Protein AF-A0A7M2A1S6-F1 (afdb_monomer)

Structure (mmCIF, N/CA/C/O backbone):
data_AF-A0A7M2A1S6-F1
#
_entry.id   AF-A0A7M2A1S6-F1
#
loop_
_atom_site.group_PDB
_atom_site.id
_atom_site.type_symbol
_atom_site.label_atom_id
_atom_site.label_alt_id
_atom_site.label_comp_id
_atom_site.label_asym_id
_atom_site.label_entity_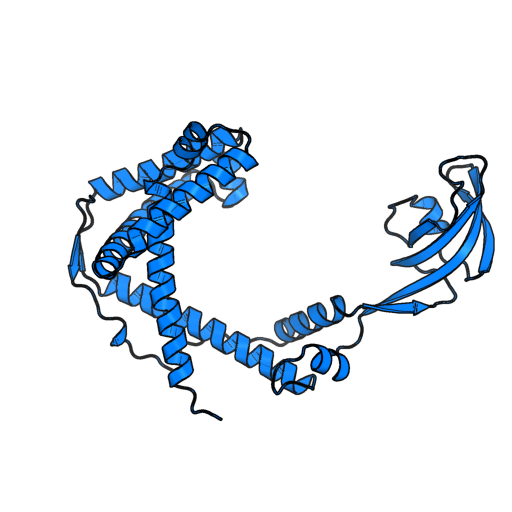id
_atom_site.label_seq_id
_atom_site.pdbx_PDB_ins_code
_atom_site.Cartn_x
_atom_site.Cartn_y
_atom_site.Cartn_z
_atom_site.occupancy
_atom_site.B_iso_or_equiv
_atom_site.auth_seq_id
_atom_site.auth_comp_id
_atom_site.auth_asym_id
_atom_site.auth_atom_id
_atom_site.pdbx_PDB_model_num
ATOM 1 N N . MET A 1 1 ? 14.556 9.439 -25.874 1.00 62.97 1 MET A N 1
ATOM 2 C CA . MET A 1 1 ? 14.366 8.052 -26.345 1.00 62.97 1 MET A CA 1
ATOM 3 C C . MET A 1 1 ? 15.576 7.271 -25.873 1.00 62.97 1 MET A C 1
ATOM 5 O O . MET A 1 1 ? 16.688 7.726 -26.130 1.00 62.97 1 MET A O 1
ATOM 9 N N . LEU A 1 2 ? 15.360 6.209 -25.098 1.00 85.00 2 LEU A N 1
ATOM 10 C CA . LEU A 1 2 ? 16.438 5.394 -24.531 1.00 85.00 2 LEU A CA 1
ATOM 11 C C . LEU A 1 2 ? 17.246 4.718 -25.650 1.00 85.00 2 LEU A C 1
ATOM 13 O O . LEU A 1 2 ? 16.727 4.469 -26.740 1.00 85.00 2 LEU A O 1
ATOM 17 N N . LYS A 1 3 ? 18.527 4.442 -25.398 1.00 94.00 3 LYS A N 1
ATOM 18 C CA . LYS A 1 3 ? 19.379 3.659 -26.314 1.00 94.00 3 LYS A CA 1
ATOM 19 C C . LYS A 1 3 ? 19.117 2.152 -26.215 1.00 94.00 3 LYS A C 1
ATOM 21 O O . LYS A 1 3 ? 19.420 1.416 -27.157 1.00 94.00 3 LYS A O 1
ATOM 26 N N . SER A 1 4 ? 18.575 1.716 -25.085 1.00 96.69 4 SER A N 1
ATOM 27 C CA . SER A 1 4 ? 18.167 0.353 -24.768 1.00 96.69 4 SER A CA 1
ATOM 28 C C . SER A 1 4 ? 17.019 -0.092 -25.665 1.00 96.69 4 SER A C 1
ATOM 30 O O . SER A 1 4 ? 16.249 0.729 -26.161 1.00 96.69 4 SER A O 1
ATOM 32 N N . LYS A 1 5 ? 16.916 -1.400 -25.906 1.00 96.75 5 LYS A N 1
ATOM 33 C CA . LYS A 1 5 ? 15.963 -1.969 -26.863 1.00 96.75 5 LYS A CA 1
ATOM 34 C C . LYS A 1 5 ? 15.374 -3.274 -26.359 1.00 96.75 5 LYS A C 1
ATOM 36 O O . LYS A 1 5 ? 16.093 -4.118 -25.827 1.00 96.75 5 LYS A O 1
ATOM 41 N N . LEU A 1 6 ? 14.083 -3.455 -26.611 1.00 96.50 6 LEU A N 1
ATOM 42 C CA . LEU A 1 6 ? 13.439 -4.762 -26.620 1.00 96.50 6 LEU A CA 1
ATOM 43 C C . LEU A 1 6 ? 13.687 -5.395 -27.994 1.00 96.50 6 LEU A C 1
ATOM 45 O O . LEU A 1 6 ? 13.313 -4.827 -29.018 1.00 96.50 6 LEU A O 1
ATOM 49 N N . ILE A 1 7 ? 14.364 -6.540 -28.018 1.00 97.50 7 ILE A N 1
ATOM 50 C CA . ILE A 1 7 ? 14.683 -7.285 -29.244 1.00 97.50 7 ILE A CA 1
ATOM 51 C C . ILE A 1 7 ? 13.575 -8.286 -29.556 1.00 97.50 7 ILE A C 1
ATOM 53 O O . ILE A 1 7 ? 13.166 -8.426 -30.708 1.00 97.50 7 ILE A O 1
ATOM 57 N N . LYS A 1 8 ? 13.068 -8.959 -28.520 1.00 96.44 8 LYS A N 1
ATOM 58 C CA . LYS A 1 8 ? 12.014 -9.962 -28.637 1.00 96.44 8 LYS A CA 1
ATOM 59 C C . LYS A 1 8 ? 11.119 -9.929 -27.405 1.00 96.44 8 LYS A C 1
ATOM 61 O O . LYS A 1 8 ? 11.606 -10.082 -26.290 1.00 96.44 8 LYS A O 1
ATOM 66 N N . LEU A 1 9 ? 9.816 -9.776 -27.626 1.00 95.69 9 LEU A N 1
ATOM 67 C CA . LEU A 1 9 ? 8.796 -9.854 -26.584 1.00 95.69 9 LEU A CA 1
ATOM 68 C C . LEU A 1 9 ? 8.395 -11.320 -26.351 1.00 95.69 9 LEU A C 1
ATOM 70 O O . LEU A 1 9 ? 8.010 -12.009 -27.299 1.00 95.69 9 LEU A O 1
ATOM 74 N N . ALA A 1 10 ? 8.476 -11.793 -25.107 1.00 94.94 10 ALA A N 1
ATOM 75 C CA . ALA A 1 10 ? 7.891 -13.074 -24.718 1.00 94.94 10 ALA A CA 1
ATOM 76 C C . ALA A 1 10 ? 6.358 -12.992 -24.659 1.00 94.94 10 ALA A C 1
ATOM 78 O O . ALA A 1 10 ? 5.780 -11.921 -24.494 1.00 94.94 10 ALA A O 1
ATOM 79 N N . ASN A 1 11 ? 5.681 -14.133 -24.772 1.00 94.06 11 ASN A N 1
ATOM 80 C CA . ASN A 1 11 ? 4.227 -14.186 -24.688 1.00 94.06 11 ASN A CA 1
ATOM 81 C C . ASN A 1 11 ? 3.791 -14.844 -23.378 1.00 94.06 11 ASN A C 1
ATOM 83 O O . ASN A 1 11 ? 3.685 -16.063 -23.287 1.00 94.06 11 ASN A O 1
ATOM 87 N N . TYR A 1 12 ? 3.489 -14.028 -22.369 1.00 91.69 12 TYR A N 1
ATOM 88 C CA . TYR A 1 12 ? 2.988 -14.514 -21.079 1.00 91.69 12 TYR A CA 1
ATOM 89 C C . TYR A 1 12 ? 1.662 -15.281 -21.179 1.00 91.69 12 TYR A C 1
ATOM 91 O O . TYR A 1 12 ? 1.283 -15.971 -20.237 1.00 91.69 12 TYR A O 1
ATOM 99 N N . LYS A 1 13 ? 0.939 -15.189 -22.306 1.00 90.75 13 LYS A N 1
ATOM 100 C CA . LYS A 1 13 ? -0.296 -15.958 -22.500 1.00 90.75 13 LYS A CA 1
ATOM 101 C C . LYS A 1 13 ? -0.053 -17.454 -22.687 1.00 90.75 13 LYS A C 1
ATOM 103 O O . LYS A 1 13 ? -0.978 -18.228 -22.451 1.00 90.75 13 LYS A O 1
ATOM 108 N N . ASP A 1 14 ? 1.169 -17.829 -23.063 1.00 87.12 14 ASP A N 1
ATOM 109 C CA . ASP A 1 14 ? 1.590 -19.220 -23.242 1.00 87.12 14 ASP A CA 1
ATOM 110 C C . ASP A 1 14 ? 2.027 -19.869 -21.916 1.00 87.12 14 ASP A C 1
ATOM 112 O O . ASP A 1 14 ? 2.287 -21.069 -21.876 1.00 87.12 14 ASP A O 1
ATOM 116 N N . MET A 1 15 ? 2.103 -19.089 -20.830 1.00 87.81 15 MET A N 1
ATOM 117 C CA . MET A 1 15 ? 2.442 -19.595 -19.504 1.00 87.81 15 MET A CA 1
ATOM 118 C C . MET A 1 15 ? 1.327 -20.510 -18.984 1.00 87.81 15 MET A C 1
ATOM 120 O O . MET A 1 15 ? 0.147 -20.140 -18.981 1.00 87.81 15 MET A O 1
ATOM 124 N N . GLU A 1 16 ? 1.710 -21.701 -18.530 1.00 84.56 16 GLU A N 1
ATOM 125 C CA . GLU A 1 16 ? 0.806 -22.611 -17.836 1.00 84.56 16 GLU A CA 1
ATOM 126 C C . GLU A 1 16 ? 0.539 -22.071 -16.428 1.00 84.56 16 GLU A C 1
ATOM 128 O O . GLU A 1 16 ? 1.470 -21.758 -15.685 1.00 84.56 16 GLU A O 1
ATOM 133 N N . ILE A 1 17 ? -0.739 -21.923 -16.087 1.00 82.38 17 ILE A N 1
ATOM 134 C CA . ILE A 1 17 ? -1.185 -21.549 -14.748 1.00 82.38 17 ILE A CA 1
ATOM 135 C C . ILE A 1 17 ? -1.649 -22.833 -14.082 1.00 82.38 17 ILE A C 1
ATOM 137 O O . ILE A 1 17 ? -2.524 -23.523 -14.600 1.00 82.38 17 ILE A O 1
ATOM 141 N N . THR A 1 18 ? -1.042 -23.157 -12.952 1.00 82.81 18 THR A N 1
ATOM 142 C CA . THR A 1 18 ? -1.303 -24.390 -12.217 1.00 82.81 18 THR A CA 1
ATOM 143 C C . THR A 1 18 ? -1.934 -24.084 -10.857 1.00 82.81 18 THR A C 1
ATOM 145 O O . THR A 1 18 ? -1.838 -22.970 -10.333 1.00 82.81 18 THR A O 1
ATOM 148 N N . ASP A 1 19 ? -2.621 -25.065 -10.267 1.00 76.56 19 ASP A N 1
ATOM 149 C CA . ASP A 1 19 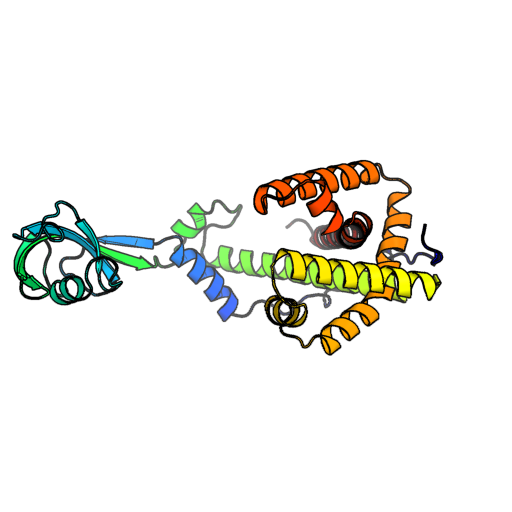? -3.326 -24.899 -8.984 1.00 76.56 19 ASP A CA 1
ATOM 150 C C . ASP A 1 19 ? -2.382 -24.632 -7.800 1.00 76.56 19 ASP A C 1
ATOM 152 O O . ASP A 1 19 ? -2.795 -24.073 -6.786 1.00 76.56 19 ASP A O 1
ATOM 156 N N . ASP A 1 20 ? -1.108 -25.002 -7.909 1.00 79.31 20 ASP A N 1
ATOM 157 C CA . ASP A 1 20 ? -0.075 -24.732 -6.908 1.00 79.31 20 ASP A CA 1
ATOM 158 C C . ASP A 1 20 ? 0.461 -23.293 -6.958 1.00 79.31 20 ASP A C 1
ATOM 160 O O . ASP A 1 20 ? 1.139 -22.873 -6.021 1.00 79.31 20 ASP A O 1
ATOM 164 N N . MET A 1 21 ? 0.090 -22.491 -7.967 1.00 85.00 21 MET A N 1
ATOM 165 C CA . MET A 1 21 ? 0.382 -21.049 -8.026 1.00 85.00 21 MET A CA 1
ATOM 166 C C . MET A 1 21 ? -0.524 -20.233 -7.094 1.00 85.00 21 MET A C 1
ATOM 168 O O . MET A 1 21 ? -1.089 -19.205 -7.468 1.00 85.00 21 MET A O 1
ATOM 172 N N . CYS A 1 22 ? -0.657 -20.691 -5.856 1.00 79.94 22 CYS A N 1
ATOM 173 C CA . CYS A 1 22 ? -1.444 -20.057 -4.814 1.00 79.94 22 CYS A CA 1
ATOM 174 C C . CYS A 1 22 ? -0.535 -19.598 -3.679 1.00 79.94 22 CYS A C 1
ATOM 176 O O . CYS A 1 22 ? 0.462 -20.241 -3.355 1.00 79.94 22 CYS A O 1
ATOM 178 N N . GLY A 1 23 ? -0.884 -18.475 -3.051 1.00 79.69 23 GLY A N 1
ATOM 179 C CA . GLY A 1 23 ? -0.239 -18.094 -1.797 1.00 79.69 23 GLY A CA 1
ATOM 180 C C . GLY A 1 23 ? -0.626 -19.044 -0.663 1.00 79.69 23 GLY A C 1
ATOM 181 O O . GLY A 1 23 ? -1.543 -19.857 -0.796 1.00 79.69 23 GLY A O 1
ATOM 182 N N . GLU A 1 24 ? 0.049 -18.913 0.477 1.00 85.56 24 GLU A N 1
ATOM 183 C CA . GLU A 1 24 ? -0.297 -19.689 1.667 1.00 85.56 24 GLU A CA 1
ATOM 184 C C . GLU A 1 24 ? -1.752 -19.420 2.091 1.00 85.56 24 GLU A C 1
ATOM 186 O O . GLU A 1 24 ? -2.185 -18.256 2.112 1.00 85.56 24 GLU A O 1
ATOM 191 N N . PRO A 1 25 ? -2.518 -20.474 2.429 1.00 85.69 25 PRO A N 1
ATOM 192 C CA . PRO A 1 25 ? -3.896 -20.313 2.860 1.00 85.69 25 PRO A CA 1
ATOM 193 C C . PRO A 1 25 ? -3.956 -19.472 4.133 1.00 85.69 25 PRO A C 1
ATOM 195 O O . PRO A 1 25 ? -3.037 -19.489 4.954 1.00 85.69 25 PRO A O 1
ATOM 198 N N . MET A 1 26 ? -5.060 -18.745 4.299 1.00 90.12 26 MET A N 1
ATOM 199 C CA . MET A 1 26 ? -5.302 -17.975 5.512 1.00 90.12 26 MET A CA 1
ATOM 200 C C . MET A 1 26 ? -5.263 -18.884 6.748 1.00 90.12 26 MET A C 1
ATOM 202 O O . MET A 1 26 ? -5.887 -19.948 6.766 1.00 90.12 26 MET A O 1
ATOM 206 N N . ASN A 1 27 ? -4.547 -18.459 7.787 1.00 91.50 27 ASN A N 1
ATOM 207 C 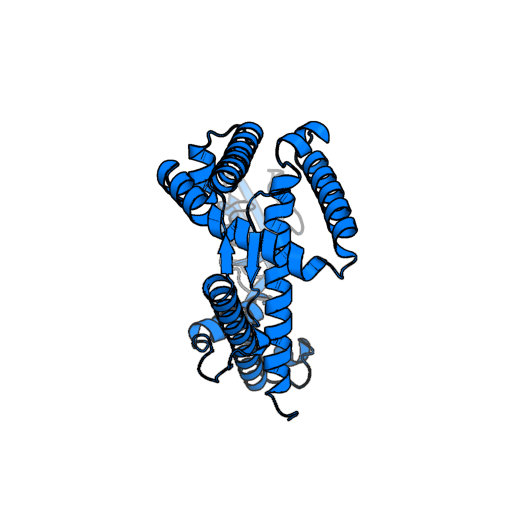CA . ASN A 1 27 ? -4.534 -19.153 9.072 1.00 91.50 27 ASN A CA 1
ATOM 208 C C . ASN A 1 27 ? -5.653 -18.652 10.003 1.00 91.50 27 ASN A C 1
ATOM 210 O O . ASN A 1 27 ? -6.235 -17.587 9.797 1.00 91.50 27 ASN A O 1
ATOM 214 N N . GLU A 1 28 ? -5.937 -19.402 11.071 1.00 90.94 28 GLU A N 1
ATOM 215 C CA . GLU A 1 28 ? -7.035 -19.068 11.992 1.00 90.94 28 GLU A CA 1
ATOM 216 C C . GLU A 1 28 ? -6.865 -17.690 12.655 1.00 90.94 28 GLU A C 1
ATOM 218 O O . GLU A 1 28 ? -7.842 -16.973 12.836 1.00 90.94 28 GLU A O 1
ATOM 223 N N . ASN A 1 29 ? -5.634 -17.260 12.954 1.00 91.75 29 ASN A N 1
ATOM 224 C CA . ASN A 1 29 ? -5.402 -15.946 13.564 1.00 91.75 29 ASN A CA 1
ATOM 225 C C . ASN A 1 29 ? -5.739 -14.798 12.603 1.00 91.75 29 ASN A C 1
ATOM 227 O O . ASN A 1 29 ? -6.187 -13.737 13.034 1.00 91.75 29 ASN A O 1
ATOM 231 N N . GLU A 1 30 ? -5.515 -14.988 11.303 1.00 91.12 30 GLU A N 1
ATOM 232 C CA . GLU A 1 30 ? -5.910 -14.019 10.283 1.00 91.12 30 GLU A CA 1
ATOM 233 C C . GLU A 1 30 ? -7.437 -13.949 10.166 1.00 91.12 30 GLU A C 1
ATOM 235 O O . GLU A 1 30 ? -7.983 -12.844 10.184 1.00 91.12 30 GLU A O 1
ATOM 240 N N . ILE A 1 31 ? -8.119 -15.103 10.140 1.00 92.06 31 ILE A N 1
ATOM 241 C CA . ILE A 1 31 ? -9.590 -15.205 10.129 1.00 92.06 31 ILE A CA 1
ATOM 242 C C . ILE A 1 31 ? -10.180 -14.467 11.335 1.00 92.06 31 ILE A C 1
ATOM 244 O O . ILE A 1 31 ? -11.033 -13.590 11.171 1.00 92.06 31 ILE A O 1
ATOM 248 N N . GLU A 1 32 ? -9.688 -14.762 12.539 1.00 89.25 32 GLU A N 1
ATOM 249 C CA . GLU A 1 32 ? -10.114 -14.076 13.762 1.00 89.25 32 GLU A CA 1
ATOM 250 C C . GLU A 1 32 ? -9.792 -12.580 13.707 1.00 89.25 32 GLU A C 1
ATOM 252 O O . GLU A 1 32 ? -10.612 -11.753 14.094 1.00 89.25 32 GLU A O 1
ATOM 257 N N . GLY A 1 33 ? -8.664 -12.187 13.111 1.00 89.69 33 GLY A N 1
ATOM 258 C CA . GLY A 1 33 ? -8.334 -10.783 12.878 1.00 89.69 33 GLY A CA 1
ATOM 259 C C . GLY A 1 33 ? -9.360 -10.039 12.009 1.00 89.69 33 GLY A C 1
ATOM 260 O O . GLY A 1 33 ? -9.621 -8.852 12.244 1.00 89.69 33 GLY A O 1
ATOM 261 N N . PHE A 1 34 ? -9.967 -10.700 11.017 1.00 89.69 34 PHE A N 1
ATOM 262 C CA . PHE A 1 34 ? -11.070 -10.129 10.232 1.00 89.69 34 PHE A CA 1
ATOM 263 C C . PHE A 1 34 ? -12.357 -10.008 11.056 1.00 89.69 34 PHE A C 1
ATOM 265 O O . PHE A 1 34 ? -13.024 -8.970 10.987 1.00 89.69 34 PHE A O 1
ATOM 272 N N . LEU A 1 35 ? -12.686 -11.023 11.858 1.00 89.50 35 LEU A N 1
ATOM 273 C CA . LEU A 1 35 ? -13.856 -11.004 12.740 1.00 89.50 35 LEU A CA 1
ATOM 274 C C . LEU A 1 35 ? -13.722 -9.940 13.836 1.00 89.50 35 LEU A C 1
ATOM 276 O O . LEU A 1 35 ? -14.656 -9.175 14.061 1.00 89.50 35 LEU A O 1
ATOM 280 N N . ASP A 1 36 ? -12.539 -9.783 14.421 1.00 86.44 36 ASP A N 1
ATOM 281 C CA . ASP A 1 36 ? -12.228 -8.744 15.402 1.00 86.44 36 ASP A CA 1
ATOM 282 C C . ASP A 1 36 ? -12.388 -7.338 14.826 1.00 86.44 36 ASP A C 1
ATOM 284 O O . ASP A 1 36 ? -12.927 -6.441 15.480 1.00 86.44 36 ASP A O 1
ATOM 288 N N . LYS A 1 37 ? -11.917 -7.106 13.594 1.00 87.38 37 LYS A N 1
ATOM 289 C CA . LYS A 1 37 ? -12.122 -5.822 12.902 1.00 87.38 37 LYS A CA 1
ATOM 290 C C . LYS A 1 37 ? -13.609 -5.550 12.690 1.00 87.38 37 LYS A C 1
ATOM 292 O O . LYS A 1 37 ? -14.053 -4.413 12.869 1.00 87.38 37 LYS A O 1
ATOM 297 N N . LEU A 1 38 ? -14.377 -6.582 12.346 1.00 87.44 38 LEU A N 1
ATOM 298 C CA . LEU A 1 38 ? -15.819 -6.477 12.173 1.00 87.44 38 LEU A CA 1
ATOM 299 C C . LEU A 1 38 ? -16.539 -6.203 13.505 1.00 87.44 38 LEU A C 1
ATOM 301 O O . LEU A 1 38 ? -17.390 -5.315 13.560 1.00 87.44 38 LEU A O 1
ATOM 305 N N . ALA A 1 39 ? -16.150 -6.874 14.589 1.00 85.88 39 ALA A N 1
ATOM 306 C CA . ALA A 1 39 ? -16.656 -6.634 15.940 1.00 85.88 39 ALA A CA 1
ATOM 307 C C . ALA A 1 39 ? -16.331 -5.208 16.423 1.00 85.88 39 ALA A C 1
ATOM 309 O O . ALA A 1 39 ? -17.191 -4.509 16.955 1.00 85.88 39 ALA A O 1
ATOM 310 N N . LYS A 1 40 ? -15.113 -4.717 16.156 1.00 82.88 40 LYS A N 1
ATOM 311 C CA . LYS A 1 40 ? -14.685 -3.338 16.470 1.00 82.88 40 LYS A CA 1
ATOM 312 C C . LYS A 1 40 ? -15.457 -2.271 15.703 1.00 82.88 40 LYS A C 1
ATOM 314 O O . LYS A 1 40 ? -15.589 -1.154 16.198 1.00 82.88 40 LYS A O 1
ATOM 319 N N . ARG A 1 41 ? -15.959 -2.584 14.508 1.00 82.38 41 ARG A N 1
ATOM 320 C CA . ARG A 1 41 ? -16.838 -1.684 13.749 1.00 82.38 41 ARG A CA 1
ATOM 321 C C . ARG A 1 41 ? -18.261 -1.670 14.315 1.00 82.38 41 ARG A C 1
ATOM 323 O O . ARG A 1 41 ? -18.922 -0.638 14.253 1.00 82.38 41 ARG A O 1
ATOM 330 N N . ASN A 1 42 ? -18.699 -2.783 14.900 1.00 79.62 42 ASN A N 1
ATOM 331 C CA . ASN A 1 42 ? -20.031 -2.972 15.469 1.00 79.62 42 ASN A CA 1
ATOM 332 C C . ASN A 1 42 ? -19.986 -2.904 16.999 1.00 79.62 42 ASN A C 1
ATOM 334 O O . ASN A 1 42 ? -20.254 -3.877 17.700 1.00 79.62 42 ASN A O 1
ATOM 338 N N . VAL A 1 43 ? -19.622 -1.736 17.530 1.00 80.00 43 VAL A N 1
ATOM 339 C CA . VAL A 1 43 ? -19.622 -1.530 18.982 1.00 80.00 43 VAL A CA 1
ATOM 340 C C . VAL A 1 43 ? -21.045 -1.324 19.472 1.00 80.00 43 VAL A C 1
ATOM 342 O O . VAL A 1 43 ? -21.740 -0.420 19.006 1.00 80.00 43 VAL A O 1
ATOM 345 N N . VAL A 1 44 ? -21.447 -2.130 20.449 1.00 79.38 44 VAL A N 1
ATOM 346 C CA . VAL A 1 44 ? -22.709 -1.949 21.159 1.00 79.38 44 VAL A CA 1
ATOM 347 C C . VAL A 1 44 ? -22.426 -1.163 22.428 1.00 79.38 44 VAL A C 1
ATOM 349 O O . VAL A 1 44 ? -21.455 -1.411 23.144 1.00 79.38 44 VAL A O 1
ATOM 352 N N . THR A 1 45 ? -23.284 -0.187 22.687 1.00 85.25 45 THR A N 1
ATOM 353 C CA . THR A 1 45 ? -23.240 0.611 23.903 1.00 85.25 45 THR A CA 1
ATOM 354 C C . THR A 1 45 ? -24.410 0.201 24.780 1.00 85.25 45 THR A C 1
ATOM 356 O O . THR A 1 45 ? -25.561 0.320 24.360 1.00 85.25 45 THR A O 1
ATOM 359 N N . THR A 1 46 ? -24.129 -0.284 25.984 1.00 88.44 46 THR A N 1
ATOM 360 C CA . THR A 1 46 ? -25.152 -0.651 26.966 1.00 88.44 46 THR A CA 1
ATOM 361 C C . THR A 1 46 ? -25.126 0.310 28.141 1.00 88.44 46 THR A C 1
ATOM 363 O O . THR A 1 46 ? -24.061 0.700 28.616 1.00 88.44 46 THR A O 1
ATOM 366 N N . ASP A 1 47 ? -26.303 0.705 28.622 1.00 92.25 47 ASP A N 1
ATOM 367 C CA . ASP A 1 47 ? -26.406 1.461 29.866 1.00 92.25 47 ASP A CA 1
ATOM 368 C C . ASP A 1 47 ? -25.972 0.560 31.032 1.00 92.25 47 ASP A C 1
ATOM 370 O O . ASP A 1 47 ? -26.466 -0.560 31.185 1.00 92.25 47 ASP A O 1
ATOM 374 N N . VAL A 1 48 ? -25.055 1.056 31.860 1.00 93.94 48 VAL A N 1
ATOM 375 C CA . VAL A 1 48 ? -24.579 0.369 33.065 1.00 93.94 48 VAL A CA 1
ATOM 376 C C . VAL A 1 48 ? -24.815 1.237 34.293 1.00 93.94 48 VAL A C 1
ATOM 378 O O . VAL A 1 48 ? -24.936 2.457 34.204 1.00 93.94 48 VAL A O 1
ATOM 381 N N . GLU A 1 49 ? -24.908 0.597 35.456 1.00 93.12 49 GLU A N 1
ATOM 382 C CA . GLU A 1 49 ? -25.157 1.308 36.711 1.00 93.12 49 GLU A CA 1
ATOM 383 C C . GLU A 1 49 ? -23.898 1.941 37.288 1.00 93.12 49 GLU A C 1
ATOM 385 O O . GLU A 1 49 ? -23.983 3.028 37.832 1.00 93.12 49 GLU A O 1
ATOM 390 N N . LYS A 1 50 ? -22.728 1.304 37.178 1.00 95.38 50 LYS A N 1
ATOM 391 C CA . LYS A 1 50 ? -21.491 1.784 37.808 1.00 95.38 50 LYS A CA 1
ATOM 392 C C . LYS A 1 50 ? -20.430 2.129 36.782 1.00 95.38 50 LYS A C 1
ATOM 394 O O . LYS A 1 50 ? -20.243 1.389 35.822 1.00 95.38 50 LYS A O 1
ATOM 399 N N . ILE A 1 51 ? -19.713 3.215 37.047 1.00 95.38 51 ILE A N 1
ATOM 400 C CA . ILE A 1 51 ? -18.577 3.654 36.242 1.00 95.38 51 ILE A CA 1
ATOM 401 C C . ILE A 1 51 ? -17.388 2.715 36.459 1.00 95.38 51 ILE A C 1
ATOM 403 O O . ILE A 1 51 ? -16.901 2.572 37.580 1.00 95.38 51 ILE A O 1
ATOM 407 N N . GLU A 1 52 ? -16.868 2.143 35.380 1.00 95.31 52 GLU A N 1
ATOM 408 C CA . GLU A 1 52 ? -15.557 1.496 35.327 1.00 95.31 52 GLU A CA 1
ATOM 409 C C . GLU A 1 52 ? -14.620 2.220 34.349 1.00 95.31 52 GLU A C 1
ATOM 411 O O . GLU A 1 52 ? -15.011 3.116 33.598 1.00 95.31 52 GLU A O 1
ATOM 416 N N . ASN A 1 53 ? -13.343 1.839 34.375 1.00 93.12 53 ASN A N 1
ATOM 417 C CA . ASN A 1 53 ? -12.362 2.335 33.417 1.00 93.12 53 ASN A CA 1
ATOM 418 C C . ASN A 1 53 ? -12.753 1.912 31.985 1.00 93.12 53 ASN A C 1
ATOM 420 O O . ASN A 1 53 ? -13.058 0.745 31.748 1.00 93.12 53 ASN A O 1
ATOM 424 N N . GLY A 1 54 ? -12.736 2.854 31.042 1.00 90.38 54 GLY A N 1
ATOM 425 C CA . GLY A 1 54 ? -13.143 2.664 29.650 1.00 90.38 54 GLY A CA 1
ATOM 426 C C . GLY A 1 54 ? -14.617 2.969 29.359 1.00 90.38 54 GLY A C 1
ATOM 427 O O . GLY A 1 54 ? -14.993 3.029 28.186 1.00 90.38 54 GLY A O 1
ATOM 428 N N . ASP A 1 55 ? -15.444 3.207 30.382 1.00 94.25 55 ASP A N 1
ATOM 429 C CA . ASP A 1 55 ? -16.851 3.560 30.190 1.00 94.25 55 ASP A CA 1
ATOM 430 C C . ASP A 1 55 ? -17.017 4.993 29.672 1.00 94.25 55 ASP A C 1
ATOM 432 O O . ASP A 1 55 ? -16.236 5.904 29.959 1.00 94.25 55 ASP A O 1
ATOM 436 N N . PHE A 1 56 ? -18.090 5.203 28.918 1.00 93.81 56 PHE A N 1
ATOM 437 C CA . PHE A 1 56 ? -18.550 6.513 28.499 1.00 93.81 56 PHE A CA 1
ATOM 438 C C . PHE A 1 56 ? -19.516 7.074 29.547 1.00 93.81 56 PHE A C 1
ATOM 440 O O . PHE A 1 56 ? -20.591 6.520 29.775 1.00 93.81 56 PHE A O 1
ATOM 447 N N . ALA A 1 57 ? -19.148 8.185 30.181 1.00 95.00 57 ALA A N 1
ATOM 448 C CA . ALA A 1 57 ? -19.948 8.821 31.221 1.00 95.00 57 ALA A CA 1
ATOM 449 C C . ALA A 1 57 ? -20.400 10.223 30.799 1.00 95.00 57 ALA A C 1
ATOM 451 O O . ALA A 1 57 ? -19.660 10.975 30.154 1.00 95.00 57 ALA A O 1
ATOM 452 N N . VAL A 1 58 ? -21.620 10.582 31.202 1.00 96.44 58 VAL A N 1
ATOM 453 C CA . VAL A 1 58 ? -22.147 11.947 31.117 1.00 96.44 58 VAL A CA 1
ATOM 454 C C . VAL A 1 58 ? -22.261 12.500 32.527 1.00 96.44 58 VAL A C 1
ATOM 456 O O . VAL A 1 58 ? -23.021 11.974 33.339 1.00 96.44 58 VAL A O 1
ATOM 459 N N . LEU A 1 59 ? -21.504 13.557 32.809 1.00 96.69 59 LEU A N 1
ATOM 460 C CA . LEU A 1 59 ? -21.393 14.157 34.135 1.00 96.69 59 LEU A CA 1
ATOM 461 C C . LEU A 1 59 ? -21.848 15.618 34.117 1.00 96.69 59 LEU A C 1
ATOM 463 O O . LEU A 1 59 ? -21.550 16.373 33.187 1.00 96.69 59 LEU A O 1
ATOM 467 N N . ASN A 1 60 ? -22.511 16.039 35.185 1.00 96.88 60 ASN A N 1
ATOM 468 C CA . ASN A 1 60 ? -22.649 17.442 35.542 1.00 96.88 60 ASN A CA 1
ATOM 469 C C . ASN A 1 60 ? -21.632 17.753 36.641 1.00 96.88 60 ASN A C 1
ATOM 471 O O . ASN A 1 60 ? -21.583 17.070 37.658 1.00 96.88 60 ASN A O 1
ATOM 475 N N . LEU A 1 61 ? -20.817 18.778 36.425 1.00 97.00 61 LEU A N 1
ATOM 476 C CA . LEU A 1 61 ? -19.796 19.234 37.356 1.00 97.00 61 LEU A CA 1
ATOM 477 C C . LEU A 1 61 ? -20.134 20.646 37.820 1.00 97.00 61 LEU A C 1
ATOM 479 O O . LEU A 1 61 ? -20.406 21.521 36.994 1.00 97.00 61 LEU A O 1
ATOM 483 N N . THR A 1 62 ? -20.095 20.870 39.129 1.00 95.50 62 THR A N 1
ATOM 484 C CA . THR A 1 62 ? -20.228 22.200 39.732 1.00 95.50 62 THR A CA 1
ATOM 485 C C . THR A 1 62 ? -19.052 22.447 40.665 1.00 95.50 62 THR A C 1
ATOM 487 O O . THR A 1 62 ? -18.808 21.673 41.586 1.00 95.50 62 THR A O 1
ATOM 490 N N . SER A 1 63 ? -18.323 23.533 40.434 1.00 94.62 63 SER A N 1
ATOM 491 C CA . SER A 1 63 ? -17.190 23.957 41.255 1.00 94.62 63 SER A CA 1
ATOM 492 C C . SER A 1 63 ? -16.992 25.465 41.120 1.00 94.62 63 SER A C 1
ATOM 494 O O . SER A 1 63 ? -17.490 26.080 40.174 1.00 94.62 63 SER A O 1
ATOM 496 N N . GLU A 1 64 ? -16.236 26.057 42.043 1.00 91.38 64 GLU A N 1
ATOM 497 C CA . GLU A 1 64 ? -15.775 27.446 41.940 1.00 91.38 64 GLU A CA 1
ATOM 498 C C . GLU A 1 64 ? -14.785 27.634 40.783 1.00 91.38 64 GLU A C 1
ATOM 500 O O . GLU A 1 64 ? -14.694 28.716 40.203 1.00 91.38 64 GLU A O 1
ATOM 505 N N . GLN A 1 65 ? -14.063 26.574 40.404 1.00 90.88 65 GLN A N 1
ATOM 506 C CA . GLN A 1 65 ? -13.217 26.601 39.220 1.00 90.88 65 GLN A CA 1
ATOM 507 C C . GLN A 1 65 ? -14.036 26.440 37.941 1.00 90.88 65 GLN A C 1
ATOM 509 O O . GLN A 1 65 ? -14.699 25.425 37.727 1.00 90.88 65 GLN A O 1
ATOM 514 N N . GLU A 1 66 ? -13.878 27.388 37.016 1.00 91.12 66 GLU A N 1
ATOM 515 C CA . GLU A 1 66 ? -14.577 27.394 35.726 1.00 91.12 66 GLU A CA 1
ATOM 516 C C . GLU A 1 66 ? -14.332 26.119 34.900 1.00 91.12 66 GLU A C 1
ATOM 518 O O . GLU A 1 66 ? -15.242 25.623 34.231 1.00 91.12 66 GLU A O 1
ATOM 523 N N . LYS A 1 67 ? -13.125 25.537 34.990 1.00 90.44 67 LYS A N 1
ATOM 524 C CA . LYS A 1 67 ? -12.791 24.262 34.331 1.00 90.44 67 LYS A CA 1
ATOM 525 C C . LYS A 1 67 ? -13.744 23.138 34.753 1.00 90.44 67 LYS A C 1
ATOM 527 O O . LYS A 1 67 ? -14.146 22.341 33.908 1.00 90.44 67 LYS A O 1
ATOM 532 N N . PHE A 1 68 ? -14.116 23.101 36.032 1.00 92.12 68 PHE A N 1
ATOM 533 C CA . PHE A 1 68 ? -14.960 22.078 36.649 1.00 92.12 68 PHE A CA 1
ATOM 534 C C . PHE A 1 68 ? -16.418 22.533 36.831 1.00 92.12 68 PHE A C 1
ATOM 536 O O . PHE A 1 68 ? -17.172 21.906 37.567 1.00 92.12 68 PHE A O 1
ATOM 543 N N . ASN A 1 69 ? -16.838 23.598 36.141 1.00 93.44 69 ASN A N 1
ATOM 544 C CA . ASN A 1 69 ? -18.232 24.025 36.067 1.00 93.44 69 ASN A CA 1
ATOM 545 C C . ASN A 1 69 ? -18.780 23.739 34.657 1.00 93.44 69 ASN A C 1
ATOM 547 O O . ASN A 1 69 ? -18.649 24.544 33.727 1.00 93.44 69 ASN A O 1
ATOM 551 N N . ARG A 1 70 ? -19.316 22.530 34.461 1.00 95.06 70 ARG A N 1
ATOM 552 C CA . ARG A 1 70 ? -19.720 21.989 33.152 1.00 95.06 70 ARG A CA 1
ATOM 553 C C . ARG A 1 70 ? -21.016 21.199 33.284 1.00 95.06 70 ARG A C 1
ATOM 555 O O . ARG A 1 70 ? -21.151 20.370 34.171 1.00 95.06 70 ARG A O 1
ATOM 562 N N . LYS A 1 71 ? -21.949 21.399 32.354 1.00 94.81 71 LYS A N 1
ATOM 563 C CA . LYS A 1 71 ? -23.158 20.570 32.232 1.00 94.81 71 LYS A CA 1
ATOM 564 C C . LYS A 1 71 ? -23.023 19.618 31.052 1.00 94.81 71 LYS A C 1
ATOM 566 O O . LYS A 1 71 ? -22.499 20.021 30.015 1.00 94.81 71 LYS A O 1
ATOM 571 N N . ASN A 1 72 ? -23.534 18.397 31.197 1.00 94.19 72 ASN A N 1
ATOM 572 C CA . ASN A 1 72 ? -23.498 17.344 30.180 1.00 94.19 72 ASN A CA 1
ATOM 573 C C . ASN A 1 72 ? -22.087 17.072 29.630 1.00 94.19 72 ASN A C 1
ATOM 575 O O . ASN A 1 72 ? -21.910 16.881 28.423 1.00 94.19 72 ASN A O 1
ATOM 579 N N . LEU A 1 73 ? -21.074 17.081 30.500 1.00 94.94 73 LEU A N 1
ATOM 580 C CA . LEU A 1 73 ? -19.714 16.726 30.121 1.00 94.94 73 LEU A CA 1
ATOM 581 C C . LEU A 1 73 ? -19.684 15.252 29.712 1.00 94.94 73 LEU A C 1
ATOM 583 O O . LEU A 1 73 ? -19.943 14.375 30.528 1.00 94.94 73 LEU A O 1
ATOM 587 N N . LYS A 1 74 ? -19.356 15.001 28.446 1.00 95.00 74 LYS A N 1
ATOM 588 C CA . LYS A 1 74 ? -19.188 13.666 27.872 1.00 95.00 74 LYS A CA 1
ATOM 589 C C . LYS A 1 74 ? -17.714 13.303 27.893 1.00 95.00 74 LYS A C 1
ATOM 591 O O . LYS A 1 74 ? -16.914 14.020 27.292 1.00 95.00 74 LYS A O 1
ATOM 596 N N . LEU A 1 75 ? -17.357 12.204 28.541 1.00 93.44 75 LEU A N 1
ATOM 597 C CA . LEU A 1 75 ? -15.980 11.718 28.553 1.00 93.44 75 LEU A CA 1
ATOM 598 C C . LEU A 1 75 ? -15.924 10.193 28.551 1.00 93.44 75 LEU A C 1
ATOM 600 O O . LEU A 1 75 ? -16.878 9.522 28.935 1.00 93.44 75 LEU A O 1
ATOM 604 N N . THR A 1 76 ? -14.793 9.659 28.100 1.00 93.62 76 THR A N 1
ATOM 605 C CA . THR A 1 76 ? -14.439 8.250 28.304 1.00 93.62 76 THR A CA 1
ATOM 606 C C . THR A 1 76 ? -13.502 8.184 29.499 1.00 93.62 76 THR A C 1
ATOM 608 O O . THR A 1 76 ? -12.456 8.833 29.487 1.00 93.62 76 THR A O 1
ATOM 611 N N . VAL A 1 77 ? -13.906 7.456 30.533 1.00 93.75 77 VAL A N 1
ATOM 612 C CA . VAL A 1 77 ? -13.197 7.388 31.812 1.00 93.75 77 VAL A CA 1
ATOM 613 C C . VAL A 1 77 ? -11.880 6.639 31.635 1.00 93.75 77 VAL A C 1
ATOM 615 O O . VAL A 1 77 ? -11.869 5.542 31.085 1.00 93.75 77 VAL A O 1
ATOM 618 N N . GLY A 1 78 ? -10.779 7.219 32.112 1.00 89.19 78 GLY A N 1
ATOM 619 C CA . GLY A 1 78 ? -9.456 6.591 32.131 1.00 89.19 78 GLY A CA 1
ATOM 620 C C . GLY A 1 78 ? -8.560 6.935 30.939 1.00 89.19 78 GLY A C 1
ATOM 621 O O . GLY A 1 78 ? -7.427 6.460 30.887 1.00 89.19 78 GLY A O 1
ATOM 622 N N . LEU A 1 79 ? -9.017 7.786 30.011 1.00 89.56 79 LEU A N 1
ATOM 623 C CA . LEU A 1 79 ? -8.173 8.313 28.929 1.00 89.56 79 LEU A CA 1
ATOM 624 C C . LEU A 1 79 ? -7.362 9.546 29.355 1.00 89.56 79 LEU A C 1
ATOM 626 O O . LEU A 1 79 ? -6.423 9.923 28.657 1.00 89.56 79 LEU A O 1
ATOM 630 N N . GLY A 1 80 ? -7.723 10.195 30.467 1.00 88.31 80 GLY A N 1
ATOM 631 C CA . GLY A 1 80 ? -7.050 11.393 30.974 1.00 88.31 80 GLY A CA 1
ATOM 632 C C . GLY A 1 80 ? -7.251 12.633 30.100 1.00 88.31 80 GLY A C 1
ATOM 633 O O . GLY A 1 80 ? -6.497 13.599 30.210 1.00 88.31 80 GLY A O 1
ATOM 634 N N . MET A 1 81 ? -8.253 12.614 29.219 1.00 88.75 81 MET A N 1
ATOM 635 C CA . MET A 1 81 ? -8.494 13.670 28.232 1.00 88.75 81 MET A CA 1
ATOM 636 C C . MET A 1 81 ? -9.062 14.945 28.866 1.00 88.75 81 MET A C 1
ATOM 638 O O . MET A 1 81 ? -8.873 16.034 28.325 1.00 88.75 81 MET A O 1
ATOM 642 N N . PHE A 1 82 ? -9.755 14.835 30.005 1.00 91.69 82 PHE A N 1
ATOM 643 C CA . PHE A 1 82 ? -10.309 15.993 30.713 1.00 91.69 82 PHE A CA 1
ATOM 644 C C . PHE A 1 82 ? -9.530 16.316 31.998 1.00 91.69 82 PHE A C 1
ATOM 646 O O . PHE A 1 82 ? -9.018 17.429 32.187 1.00 91.69 82 PHE A O 1
ATOM 653 N N . SER A 1 83 ? -9.450 15.338 32.900 1.00 93.12 83 SER A N 1
ATOM 654 C CA . SER A 1 83 ? -8.640 15.381 34.120 1.00 93.12 83 SER A CA 1
ATOM 655 C C . SER A 1 83 ? -8.484 13.957 34.633 1.00 93.12 83 SER A C 1
ATOM 657 O O . SER A 1 83 ? -9.456 13.353 35.080 1.00 93.12 83 SER A O 1
ATOM 659 N N . SER A 1 84 ? -7.260 13.432 34.601 1.00 93.56 84 SER A N 1
ATOM 660 C CA . SER A 1 84 ? -6.976 12.064 35.045 1.00 93.56 84 SER A CA 1
ATOM 661 C C . SER A 1 84 ? -7.354 11.826 36.511 1.00 93.56 84 SER A C 1
ATOM 663 O O . SER A 1 84 ? -7.792 10.734 36.863 1.00 93.56 84 SER A O 1
ATOM 665 N N . GLU A 1 85 ? -7.224 12.846 37.367 1.00 94.50 85 GLU A N 1
ATOM 666 C CA . GLU A 1 85 ? -7.592 12.760 38.785 1.00 94.50 85 GLU A CA 1
ATOM 667 C C . GLU A 1 85 ? -9.114 12.675 38.968 1.00 94.50 85 GLU A C 1
ATOM 669 O O . GLU A 1 85 ? -9.583 11.786 39.677 1.00 94.50 85 GLU A O 1
ATOM 674 N N . LEU A 1 86 ? -9.889 13.519 38.273 1.00 94.69 86 LEU A N 1
ATOM 675 C CA . LEU A 1 86 ? -11.353 13.419 38.271 1.00 94.69 86 LEU A CA 1
ATOM 676 C C . LEU A 1 86 ? -11.806 12.060 37.724 1.00 94.69 86 LEU A C 1
ATOM 678 O O . LEU A 1 86 ? -12.604 11.384 38.364 1.00 94.69 86 LEU A O 1
ATOM 682 N N . GLU A 1 87 ? -11.285 11.658 36.560 1.00 95.69 87 GLU A N 1
ATOM 683 C CA . GLU A 1 87 ? -11.638 10.395 35.899 1.00 95.69 87 GLU A CA 1
ATOM 684 C C . GLU A 1 87 ? -11.361 9.187 36.801 1.00 95.69 87 GLU A C 1
ATOM 686 O O . GLU A 1 87 ? -12.171 8.270 36.857 1.00 95.69 87 GLU A O 1
ATOM 691 N N . THR A 1 88 ? -10.269 9.204 37.568 1.00 95.50 88 THR A N 1
ATOM 692 C CA . THR A 1 88 ? -9.962 8.129 38.522 1.00 95.50 88 THR A CA 1
ATOM 693 C C . THR A 1 88 ? -10.935 8.117 39.702 1.00 95.50 88 THR A C 1
ATOM 695 O O . THR A 1 88 ? -11.354 7.049 40.138 1.00 95.50 88 THR A O 1
ATOM 698 N N . GLN A 1 89 ? -11.314 9.287 40.225 1.00 95.69 89 GLN A N 1
ATOM 699 C CA . GLN A 1 89 ? -12.177 9.384 41.408 1.00 95.69 89 GLN A CA 1
ATOM 700 C C . GLN A 1 89 ? -13.657 9.081 41.131 1.00 95.69 89 GLN A 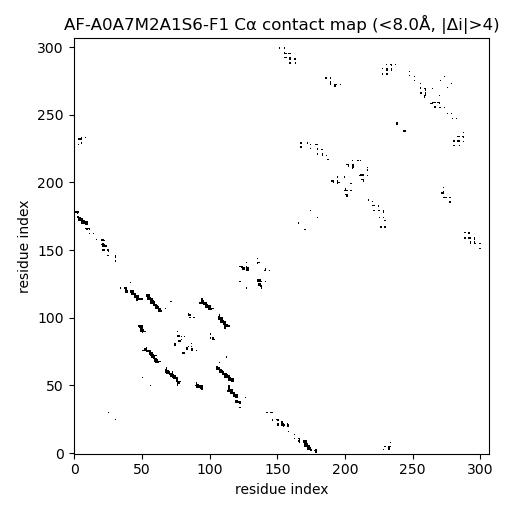C 1
ATOM 702 O O . GLN A 1 89 ? -14.373 8.701 42.057 1.00 95.69 89 GLN A O 1
ATOM 707 N N . VAL A 1 90 ? -14.121 9.231 39.885 1.00 95.75 90 VAL A N 1
ATOM 708 C CA . VAL A 1 90 ? -15.498 8.866 39.503 1.00 95.75 90 VAL A CA 1
ATOM 709 C C . VAL A 1 90 ? -15.683 7.362 39.282 1.00 95.75 90 VAL A C 1
ATOM 711 O O . VAL A 1 90 ? -16.819 6.894 39.238 1.00 95.75 90 VAL A O 1
ATOM 714 N N . ILE A 1 91 ? -14.600 6.582 39.171 1.00 96.00 91 ILE A N 1
ATOM 715 C CA . ILE A 1 91 ? -14.685 5.118 39.067 1.00 96.00 91 ILE A CA 1
ATOM 716 C C . ILE A 1 91 ? -15.392 4.558 40.308 1.00 96.00 91 ILE A C 1
ATOM 718 O O . ILE A 1 91 ? -15.053 4.871 41.449 1.00 96.00 91 ILE A O 1
ATOM 722 N N . GLY A 1 92 ? -16.385 3.705 40.075 1.00 95.06 92 GLY A N 1
ATOM 723 C CA . GLY A 1 92 ? -17.228 3.098 41.099 1.00 95.06 92 GLY A CA 1
ATOM 724 C C . GLY A 1 92 ? -18.464 3.914 41.482 1.00 95.06 92 GLY A C 1
ATOM 725 O O . GLY A 1 92 ? -19.329 3.358 42.163 1.00 95.06 92 GLY A O 1
ATOM 726 N N . MET A 1 93 ? -18.585 5.173 41.038 1.00 96.81 93 MET A N 1
ATOM 727 C CA . MET A 1 93 ? -19.823 5.941 41.207 1.00 96.81 93 MET A CA 1
ATOM 728 C C . MET A 1 93 ? -20.952 5.337 40.370 1.00 96.81 93 MET A C 1
ATOM 730 O O . MET A 1 93 ? -20.717 4.787 39.290 1.00 96.81 93 MET A O 1
ATOM 734 N N . SER A 1 94 ? -22.176 5.442 40.880 1.00 95.75 94 SER A N 1
ATOM 735 C CA . SER A 1 94 ? -23.372 4.895 40.242 1.00 95.75 94 SER A CA 1
ATOM 736 C C . SER A 1 94 ? -24.114 5.945 39.411 1.00 95.75 94 SER A C 1
ATOM 738 O O . SER A 1 94 ? -23.994 7.148 39.642 1.00 95.75 94 SER A O 1
ATOM 740 N N . ARG A 1 95 ? -24.923 5.511 38.448 1.00 94.31 95 ARG A N 1
ATOM 741 C CA . ARG A 1 95 ? -25.828 6.377 37.695 1.00 94.31 95 ARG A CA 1
ATOM 742 C C . ARG A 1 95 ? -26.805 7.060 38.656 1.00 94.31 95 ARG A C 1
ATOM 744 O O . ARG A 1 95 ? -27.384 6.433 39.536 1.00 94.31 95 ARG A O 1
ATOM 751 N N . GLY A 1 96 ? -26.982 8.366 38.490 1.00 93.25 96 GLY A N 1
ATOM 752 C CA . GLY A 1 96 ? -27.769 9.218 39.381 1.00 93.25 96 GLY A CA 1
ATOM 753 C C . GLY A 1 96 ? -27.087 9.545 40.712 1.00 93.25 96 GLY A C 1
ATOM 754 O O . GLY A 1 96 ? -27.675 10.258 41.525 1.00 93.25 96 GLY A O 1
ATOM 755 N N . GLU A 1 97 ? -25.872 9.044 40.966 1.00 95.56 97 GLU A N 1
ATOM 756 C CA . GLU A 1 97 ? -25.122 9.389 42.170 1.00 95.56 97 GLU A CA 1
ATOM 757 C C . GLU A 1 97 ? -24.603 10.826 42.080 1.00 95.56 97 GLU A C 1
ATOM 759 O O . GLU A 1 97 ? -24.020 11.244 41.075 1.00 95.56 97 GLU A O 1
ATOM 764 N N . VAL A 1 98 ? -24.790 11.565 43.173 1.00 95.69 98 VAL A N 1
ATOM 765 C CA . VAL A 1 98 ? -24.262 12.914 43.353 1.00 95.69 98 VAL A CA 1
ATOM 766 C C . VAL A 1 98 ? -23.266 12.894 44.503 1.00 95.69 98 VAL A C 1
ATOM 768 O O . VAL A 1 98 ? -23.611 12.499 45.619 1.00 95.69 98 VAL A O 1
ATOM 771 N N . LYS A 1 99 ? -22.029 13.321 44.248 1.00 95.94 99 LYS A N 1
ATOM 772 C CA . LYS A 1 99 ? -20.940 13.278 45.228 1.00 95.94 99 LYS A CA 1
ATOM 773 C C . LYS A 1 99 ? -19.963 14.428 45.027 1.00 95.94 99 LYS A C 1
ATOM 775 O O . LYS A 1 99 ? -19.597 14.750 43.902 1.00 95.94 99 LYS A O 1
ATOM 780 N N . THR A 1 100 ? -19.501 15.019 46.124 1.00 96.38 100 THR A N 1
ATOM 781 C CA . THR A 1 100 ? -18.396 15.983 46.089 1.00 96.38 100 THR A CA 1
ATOM 782 C C . THR A 1 100 ? -17.067 15.236 46.082 1.00 96.38 100 THR A C 1
ATOM 784 O O . THR A 1 100 ? -16.804 14.424 46.970 1.00 96.38 100 THR A O 1
ATOM 787 N N . LEU A 1 101 ? -16.242 15.514 45.078 1.00 95.31 101 LEU A N 1
ATOM 788 C CA . LEU A 1 101 ? -14.887 14.995 44.919 1.00 95.31 101 LEU A CA 1
ATOM 789 C C . LEU A 1 101 ? -13.889 16.139 45.094 1.00 95.31 101 LEU A C 1
ATOM 791 O O . LEU A 1 101 ? -14.180 17.269 44.706 1.00 95.31 101 LEU A O 1
ATOM 795 N N . ASN A 1 102 ? -12.716 15.855 45.655 1.00 94.81 102 ASN A N 1
ATOM 796 C CA . ASN A 1 102 ? -11.641 16.838 45.744 1.00 94.81 102 ASN A CA 1
ATOM 797 C C . ASN A 1 102 ? -10.648 16.569 44.613 1.00 94.81 102 ASN A C 1
ATOM 799 O O . ASN A 1 102 ? -9.959 15.553 44.636 1.00 94.81 102 ASN A O 1
ATOM 803 N N . VAL A 1 103 ? -10.611 17.446 43.612 1.00 93.00 103 VAL A N 1
ATOM 804 C CA . VAL A 1 103 ? -9.773 17.292 42.416 1.00 93.00 103 VAL A CA 1
ATOM 805 C C . VAL A 1 103 ? -8.781 18.441 42.367 1.00 93.00 103 VAL A C 1
ATOM 807 O O . VAL A 1 103 ? -9.180 19.604 42.302 1.00 93.00 103 VAL A O 1
ATOM 810 N N . HIS A 1 104 ? -7.484 18.130 42.405 1.00 89.62 104 HIS A N 1
ATOM 811 C CA . HIS A 1 104 ? -6.409 19.129 42.451 1.00 89.62 104 HIS A CA 1
ATOM 812 C C . HIS A 1 104 ? -6.569 20.153 43.597 1.00 89.62 104 HIS A C 1
ATOM 814 O O . HIS A 1 104 ? -6.204 21.318 43.446 1.00 89.62 104 HIS A O 1
ATOM 820 N N . GLY A 1 105 ? -7.135 19.743 44.737 1.00 90.00 105 GLY A N 1
ATOM 821 C CA . GLY A 1 105 ? -7.376 20.623 45.885 1.00 90.00 105 GLY A CA 1
ATOM 822 C C . GLY A 1 105 ? -8.666 21.447 45.815 1.00 90.00 105 GLY A C 1
ATOM 823 O O . GLY A 1 105 ? -8.906 22.248 46.716 1.00 90.00 105 GLY A O 1
ATOM 824 N N . HIS A 1 106 ? -9.505 21.252 44.792 1.00 92.00 106 HIS A N 1
ATOM 825 C CA . HIS A 1 106 ? -10.786 21.944 44.640 1.00 92.00 106 HIS A CA 1
ATOM 826 C C . HIS A 1 106 ? -11.958 20.991 44.825 1.00 92.00 106 HIS A C 1
ATOM 828 O O . HIS A 1 106 ? -11.966 19.889 44.276 1.00 92.00 106 HIS A O 1
ATOM 834 N N . ASP A 1 107 ? -12.978 21.448 45.545 1.00 94.44 107 ASP A N 1
ATOM 835 C CA . ASP A 1 107 ? -14.216 20.698 45.685 1.00 94.44 107 ASP A CA 1
ATOM 836 C C . ASP A 1 107 ? -15.042 20.814 44.397 1.00 94.44 107 ASP A C 1
ATOM 838 O O . ASP A 1 107 ? -15.353 21.905 43.903 1.00 94.44 107 ASP A O 1
ATOM 842 N N . VAL A 1 108 ? -15.373 19.658 43.830 1.00 96.25 108 VAL A N 1
ATOM 843 C CA . VAL A 1 108 ? -16.158 19.503 42.609 1.00 96.25 108 VAL A CA 1
ATOM 844 C C . VAL A 1 108 ? -17.349 18.615 42.934 1.00 96.25 108 VAL A C 1
ATOM 846 O O . VAL A 1 108 ? -17.197 17.428 43.215 1.00 96.25 108 VAL A O 1
ATOM 849 N N . LEU A 1 109 ? -18.552 19.180 42.893 1.00 96.81 109 LEU A N 1
ATOM 850 C CA . LEU A 1 109 ? -19.785 18.408 42.971 1.00 96.81 109 LEU A CA 1
ATOM 851 C C . LEU A 1 109 ? -20.011 17.718 41.626 1.00 96.81 109 LEU A C 1
ATOM 853 O O . LEU A 1 109 ? -20.207 18.388 40.610 1.00 96.81 109 LEU A O 1
ATOM 857 N N . VAL A 1 110 ? -19.976 16.391 41.633 1.00 96.69 110 VAL A N 1
ATOM 858 C CA . VAL A 1 110 ? -20.194 15.539 40.466 1.00 96.69 110 VAL A CA 1
ATOM 859 C C . VAL A 1 110 ? -21.564 14.898 40.563 1.00 96.69 110 VAL A C 1
ATOM 861 O O . VAL A 1 110 ? -21.897 14.297 41.578 1.00 96.69 110 VAL A O 1
ATOM 864 N N . ASP A 1 111 ? -22.333 15.003 39.491 1.00 96.69 111 ASP A N 1
ATOM 865 C CA . ASP A 1 111 ? -23.636 14.373 39.316 1.00 96.69 111 ASP A CA 1
ATOM 866 C C . ASP A 1 111 ? -23.595 13.494 38.054 1.00 96.69 111 ASP A C 1
ATOM 868 O O . ASP A 1 111 ? -23.388 13.986 36.938 1.00 96.69 111 ASP A O 1
ATOM 872 N N . VAL A 1 112 ? -23.727 12.178 38.244 1.00 96.81 112 VAL A N 1
ATOM 873 C CA . VAL A 1 112 ? -23.615 11.172 37.180 1.00 96.81 112 VAL A CA 1
ATOM 874 C C . VAL A 1 112 ? -24.959 11.008 36.478 1.00 96.81 112 VAL A C 1
ATOM 876 O O . VAL A 1 112 ? -25.872 10.373 36.991 1.00 96.81 112 VAL A O 1
ATOM 879 N N . GLN A 1 113 ? -25.086 11.515 35.257 1.00 96.50 113 GLN A N 1
ATOM 880 C CA . GLN A 1 113 ? -26.356 11.486 34.523 1.00 96.50 113 GLN A CA 1
ATOM 881 C C . GLN A 1 113 ? -26.596 10.150 33.814 1.00 96.50 113 GLN A C 1
ATOM 883 O O . GLN A 1 113 ? -27.691 9.583 33.863 1.00 96.50 113 GLN A O 1
ATOM 888 N N . SER A 1 114 ? -25.567 9.629 33.150 1.00 95.12 114 SER A N 1
ATOM 889 C CA . SER A 1 114 ? -25.628 8.340 32.465 1.00 95.12 114 SER A CA 1
ATOM 890 C C . SER A 1 114 ? -24.249 7.714 32.377 1.00 95.12 114 SER A C 1
ATOM 892 O O . SER A 1 114 ? -23.258 8.420 32.181 1.00 95.12 114 SER A O 1
ATOM 894 N N . VAL A 1 115 ? -24.212 6.388 32.449 1.00 94.94 115 VAL A N 1
ATOM 895 C CA . VAL A 1 115 ? -23.003 5.595 32.252 1.00 94.94 115 VAL A CA 1
ATOM 896 C C . VAL A 1 115 ? -23.302 4.538 31.208 1.00 94.94 115 VAL A C 1
ATOM 898 O O . VAL A 1 115 ? -24.341 3.878 31.249 1.00 94.94 115 VAL A O 1
ATOM 901 N N . GLN A 1 116 ? -22.397 4.421 30.253 1.00 94.44 116 GLN A N 1
ATOM 902 C CA . GLN A 1 116 ? -22.534 3.579 29.089 1.00 94.44 116 GLN A CA 1
ATOM 903 C C . GLN A 1 116 ? -21.252 2.788 28.874 1.00 94.44 116 GLN A C 1
ATOM 905 O O . GLN A 1 116 ? -20.174 3.366 28.749 1.00 94.44 116 GLN A O 1
ATOM 910 N N . ARG A 1 117 ? -21.367 1.465 28.792 1.00 91.94 117 ARG A N 1
ATOM 911 C CA . ARG A 1 117 ? -20.242 0.576 28.518 1.00 91.94 117 ARG A CA 1
ATOM 912 C C . ARG A 1 117 ? -20.232 0.198 27.053 1.00 91.94 117 ARG A C 1
ATOM 914 O O . ARG A 1 117 ? -21.241 -0.235 26.502 1.00 91.94 117 ARG A O 1
ATOM 921 N N . ARG A 1 118 ? -19.071 0.356 26.425 1.00 85.75 118 ARG A N 1
ATOM 922 C CA . ARG A 1 118 ? -18.830 -0.140 25.072 1.00 85.75 118 ARG A CA 1
ATOM 923 C C . ARG A 1 118 ? -18.372 -1.586 25.175 1.00 85.75 118 ARG A C 1
ATOM 925 O O . ARG A 1 118 ? -17.310 -1.850 25.731 1.00 85.75 118 ARG A O 1
ATOM 932 N N . SER A 1 119 ? -19.145 -2.508 24.622 1.00 77.69 119 SER A N 1
ATOM 933 C CA . SER A 1 119 ? -18.705 -3.879 24.391 1.00 77.69 119 SER A CA 1
ATOM 934 C C . SER A 1 119 ? -18.582 -4.127 22.893 1.00 77.69 119 SER A C 1
ATOM 936 O O . SER A 1 119 ? -19.349 -3.606 22.077 1.00 77.69 119 SER A O 1
ATOM 938 N N . LEU A 1 120 ? -17.573 -4.909 22.517 1.00 73.81 120 LEU A N 1
ATOM 939 C CA . LEU A 1 120 ? -17.521 -5.465 21.173 1.00 73.81 120 LEU A CA 1
ATOM 940 C C . LEU A 1 120 ? -18.732 -6.385 21.024 1.00 73.81 120 LEU A C 1
ATOM 942 O O . LEU A 1 120 ? -18.940 -7.253 21.874 1.00 73.81 120 LEU A O 1
ATOM 946 N N . ALA A 1 121 ? -19.547 -6.171 19.991 1.00 70.88 121 ALA A N 1
ATOM 947 C CA . ALA A 1 121 ? -20.569 -7.150 19.670 1.00 70.88 121 ALA A CA 1
ATOM 948 C C . ALA A 1 121 ? -19.879 -8.448 19.253 1.00 70.88 121 ALA A C 1
ATO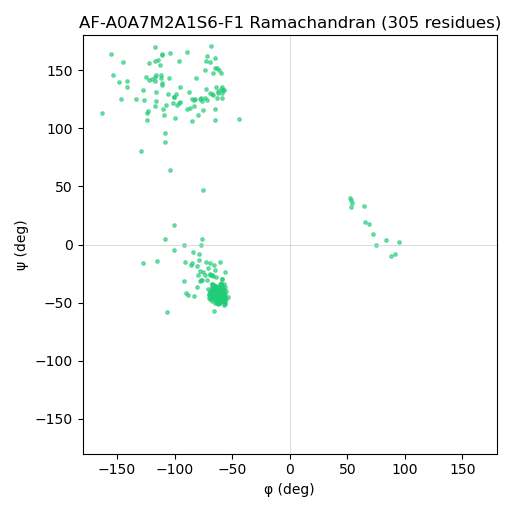M 950 O O . ALA A 1 121 ? -18.936 -8.424 18.459 1.00 70.88 121 ALA A O 1
ATOM 951 N N . GLU A 1 122 ? -20.365 -9.576 19.763 1.00 79.00 122 GLU A N 1
ATOM 952 C CA . GLU A 1 122 ? -20.058 -10.862 19.150 1.00 79.00 122 GLU A CA 1
ATOM 953 C C . GLU A 1 122 ? -20.528 -10.809 17.692 1.00 79.00 122 GLU A C 1
ATOM 955 O O . GLU A 1 122 ? -21.633 -10.334 17.410 1.00 79.00 122 GLU A O 1
ATOM 960 N N . VAL A 1 123 ? -19.681 -11.242 16.755 1.00 83.44 123 VAL A N 1
ATOM 961 C CA . VAL A 1 123 ? -20.056 -11.269 15.340 1.00 83.44 123 VAL A CA 1
ATOM 962 C C . VAL A 1 123 ? -21.195 -12.273 15.180 1.00 83.44 123 VAL A C 1
ATOM 964 O O . VAL A 1 123 ? -20.985 -13.477 15.272 1.00 83.44 123 VAL A O 1
ATOM 967 N N . SER A 1 124 ? -22.408 -11.769 14.965 1.00 87.31 124 SER A N 1
ATOM 968 C CA . SER A 1 124 ? -23.622 -12.567 14.802 1.00 87.31 124 SER A CA 1
ATOM 969 C C . SER A 1 124 ? -24.056 -12.636 13.336 1.00 87.31 124 SER A C 1
ATOM 971 O O . SER A 1 124 ? -23.643 -11.820 12.509 1.00 87.31 124 SER A O 1
ATOM 973 N N . ASN A 1 125 ? -24.946 -13.575 13.007 1.00 91.12 125 ASN A N 1
ATOM 974 C CA . ASN A 1 125 ? -25.545 -13.663 11.670 1.00 91.12 125 ASN A CA 1
ATOM 975 C C . ASN A 1 125 ? -26.309 -12.382 11.282 1.00 91.12 125 ASN A C 1
ATOM 977 O O . ASN A 1 125 ? -26.335 -12.020 10.110 1.00 91.12 125 ASN A O 1
ATOM 981 N N . ASP A 1 126 ? -26.869 -11.653 12.253 1.00 87.00 126 ASP A N 1
ATOM 982 C CA . ASP A 1 126 ? -27.525 -10.365 11.996 1.00 87.00 126 ASP A CA 1
ATOM 983 C C . ASP A 1 126 ? -26.510 -9.308 11.542 1.00 87.00 126 ASP A C 1
ATOM 985 O O . ASP A 1 126 ? -26.755 -8.575 10.580 1.00 87.00 126 ASP A O 1
ATOM 989 N N . ILE A 1 127 ? -25.334 -9.268 12.183 1.00 87.25 127 ILE A N 1
ATOM 990 C CA . ILE A 1 127 ? -24.229 -8.398 11.763 1.00 87.25 127 ILE A CA 1
ATOM 991 C C . ILE A 1 127 ? -23.763 -8.786 10.361 1.00 87.25 127 ILE A C 1
ATOM 993 O O . ILE A 1 127 ? -23.609 -7.900 9.524 1.00 87.25 127 ILE A O 1
ATOM 997 N N . ILE A 1 128 ? -23.590 -10.080 10.071 1.00 92.31 128 ILE A N 1
ATOM 998 C CA . ILE A 1 128 ? -23.200 -10.538 8.728 1.00 92.31 128 ILE A CA 1
ATOM 999 C C . ILE A 1 128 ? -24.239 -10.142 7.680 1.00 92.31 128 ILE A C 1
ATOM 1001 O O . ILE A 1 128 ? -23.887 -9.549 6.663 1.00 92.31 128 ILE A O 1
ATOM 1005 N N . SER A 1 129 ? -25.518 -10.396 7.947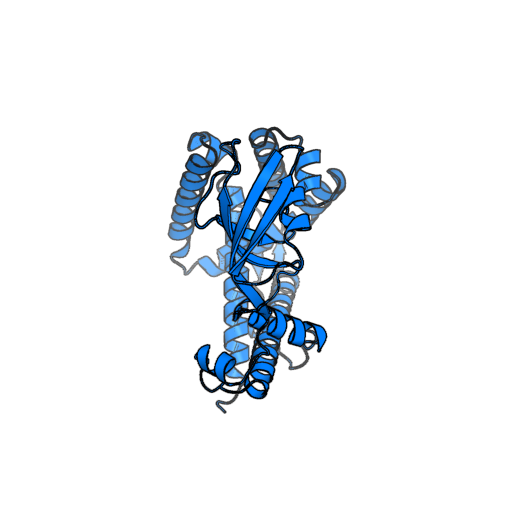 1.00 90.06 129 SER A N 1
ATOM 1006 C CA . SER A 1 129 ? -26.611 -10.047 7.037 1.00 90.06 129 SER A CA 1
ATOM 1007 C C . SER A 1 129 ? -26.655 -8.540 6.757 1.00 90.06 129 SER A C 1
ATOM 1009 O O . SER A 1 129 ? -26.908 -8.126 5.627 1.00 90.06 129 SER A O 1
ATOM 1011 N N . SER A 1 130 ? -26.323 -7.704 7.749 1.00 88.94 130 SER A N 1
ATOM 1012 C CA . SER A 1 130 ? -26.251 -6.245 7.579 1.00 88.94 130 SER A CA 1
ATOM 1013 C C . SER A 1 130 ? -25.145 -5.771 6.623 1.00 88.94 130 SER A C 1
ATOM 1015 O O . SER A 1 130 ? -25.210 -4.645 6.126 1.00 88.94 130 SER A O 1
ATOM 1017 N N . LEU A 1 131 ? -24.150 -6.618 6.321 1.00 88.44 131 LEU A N 1
ATOM 1018 C CA . LEU A 1 131 ? -23.093 -6.307 5.353 1.00 88.44 131 LEU A CA 1
ATOM 1019 C C . LEU A 1 131 ? -23.589 -6.343 3.904 1.00 88.44 131 LEU A C 1
ATOM 1021 O O . LEU A 1 131 ? -22.912 -5.799 3.035 1.00 88.44 131 LEU A O 1
ATOM 1025 N N . ASN A 1 132 ? -24.764 -6.934 3.649 1.00 89.88 132 ASN A N 1
ATOM 1026 C CA . ASN A 1 132 ? -25.371 -7.060 2.320 1.00 89.88 132 ASN A CA 1
ATOM 1027 C C . ASN A 1 132 ? -24.434 -7.704 1.279 1.00 89.88 132 ASN A C 1
ATOM 1029 O O . ASN A 1 132 ? -24.408 -7.302 0.115 1.00 89.88 132 ASN A O 1
ATOM 1033 N N . ILE A 1 133 ? -23.659 -8.708 1.697 1.00 91.44 133 ILE A N 1
ATOM 1034 C CA . ILE A 1 133 ? -22.824 -9.506 0.795 1.00 91.44 133 ILE A CA 1
ATOM 1035 C C . ILE A 1 133 ? -23.719 -10.575 0.157 1.00 91.44 133 ILE A C 1
ATOM 1037 O O . ILE A 1 133 ? -24.400 -11.328 0.854 1.00 91.44 133 ILE A O 1
ATOM 1041 N N . ASN A 1 134 ? -23.752 -10.628 -1.176 1.00 91.75 134 ASN A N 1
ATOM 1042 C CA . ASN A 1 134 ? -24.630 -11.545 -1.901 1.00 91.75 134 ASN A CA 1
ATOM 1043 C C . ASN A 1 134 ? -24.336 -13.009 -1.521 1.00 91.75 134 ASN A C 1
ATOM 1045 O O . ASN A 1 134 ? -23.191 -13.448 -1.599 1.00 91.75 134 ASN A O 1
ATOM 1049 N N . GLY A 1 135 ? -25.365 -13.751 -1.105 1.00 90.50 135 GLY A N 1
ATOM 1050 C CA . GLY A 1 135 ? -25.239 -15.152 -0.687 1.00 90.50 135 GLY A CA 1
ATOM 1051 C C . GLY A 1 135 ? -24.542 -15.384 0.660 1.00 90.50 135 GLY A C 1
ATOM 1052 O O . GLY A 1 135 ? -24.265 -16.533 0.987 1.00 90.50 135 GLY A O 1
ATOM 1053 N N . VAL A 1 136 ? -24.262 -14.337 1.447 1.00 95.00 136 VAL A N 1
ATOM 1054 C CA . VAL A 1 136 ? -23.556 -14.448 2.733 1.00 95.00 136 VAL A CA 1
ATOM 1055 C C . VAL A 1 136 ? -24.397 -13.825 3.846 1.00 95.00 136 VAL A C 1
ATOM 1057 O O . VAL A 1 136 ? -24.524 -12.607 3.948 1.00 95.00 136 VAL A O 1
ATOM 1060 N N . THR A 1 137 ? -24.971 -14.670 4.700 1.00 93.75 137 THR A N 1
ATOM 1061 C CA . THR A 1 137 ? -25.892 -14.268 5.783 1.00 93.75 137 THR A CA 1
ATOM 1062 C C . THR A 1 137 ? -25.493 -14.799 7.153 1.00 93.75 137 THR A C 1
ATOM 1064 O O . THR A 1 137 ? -25.954 -14.301 8.179 1.00 93.75 137 THR A O 1
ATOM 1067 N N . THR A 1 138 ? -24.606 -15.791 7.198 1.00 95.00 138 THR A N 1
ATOM 1068 C CA . THR A 1 138 ? -24.148 -16.419 8.437 1.00 95.00 138 THR A CA 1
ATOM 1069 C C . THR A 1 138 ? -22.657 -16.217 8.665 1.00 95.00 138 THR A C 1
ATOM 1071 O O . THR A 1 138 ? -21.887 -16.015 7.728 1.00 95.00 138 THR A O 1
ATOM 1074 N N . VAL A 1 139 ? -22.213 -16.329 9.918 1.00 92.75 139 VAL A N 1
ATOM 1075 C CA . VAL A 1 139 ? -20.781 -16.258 10.262 1.00 92.75 139 VAL A CA 1
ATOM 1076 C C . VAL A 1 139 ? -19.967 -17.325 9.530 1.00 92.75 139 VAL A C 1
ATOM 1078 O O . VAL A 1 139 ? -18.858 -17.049 9.082 1.00 92.75 139 VAL A O 1
ATOM 1081 N N . SER A 1 140 ? -20.520 -18.530 9.361 1.00 94.06 140 SER A N 1
ATOM 1082 C CA . SER A 1 140 ? -19.852 -19.610 8.626 1.00 94.06 140 SER A CA 1
ATOM 1083 C C . SER A 1 140 ? -19.695 -19.282 7.139 1.00 94.06 140 SER A C 1
ATOM 1085 O O . SER A 1 140 ? -18.627 -19.511 6.577 1.00 94.06 140 SER A O 1
ATOM 1087 N N . GLU A 1 141 ? -20.733 -18.731 6.503 1.00 94.75 141 GLU A N 1
ATOM 1088 C CA . GLU A 1 141 ? -20.663 -18.275 5.107 1.00 94.75 141 GLU A CA 1
ATOM 1089 C C . GLU A 1 141 ? -19.677 -17.117 4.959 1.00 94.75 141 GLU A C 1
ATOM 1091 O O . GLU A 1 141 ? -18.895 -17.096 4.015 1.00 94.75 141 GLU A O 1
ATOM 1096 N N . TYR A 1 142 ? -19.654 -16.191 5.920 1.00 94.81 142 TYR A N 1
ATOM 1097 C CA . TYR A 1 142 ? -18.711 -15.079 5.914 1.00 94.81 142 TYR A CA 1
ATOM 1098 C C . TYR A 1 142 ? -17.264 -15.556 6.055 1.00 94.81 142 TYR A C 1
ATOM 1100 O O . TYR A 1 142 ? -16.402 -15.092 5.314 1.00 94.81 142 TYR A O 1
ATOM 1108 N N . ARG A 1 143 ? -16.996 -16.531 6.937 1.00 94.81 143 ARG A N 1
ATOM 1109 C CA . ARG A 1 143 ? -15.682 -17.190 7.038 1.00 94.81 143 ARG A CA 1
ATOM 1110 C C . ARG A 1 143 ? -15.267 -17.808 5.703 1.00 94.81 143 ARG A C 1
ATOM 1112 O O . ARG A 1 143 ? -14.164 -17.554 5.233 1.00 94.81 143 ARG A O 1
ATOM 1119 N N . ALA A 1 144 ? -16.149 -18.576 5.065 1.00 94.06 144 ALA A N 1
ATOM 1120 C CA . ALA A 1 144 ? -15.861 -19.165 3.757 1.00 94.06 144 ALA A CA 1
ATOM 1121 C C . ALA A 1 144 ? -15.611 -18.091 2.682 1.00 94.06 144 ALA A C 1
ATOM 1123 O O . ALA A 1 144 ? -14.688 -18.227 1.880 1.00 94.06 144 ALA A O 1
ATOM 1124 N N . HIS A 1 145 ? -16.389 -17.006 2.704 1.00 94.06 145 HIS A N 1
ATOM 1125 C CA . HIS A 1 145 ? -16.250 -15.878 1.789 1.00 94.06 145 HIS A CA 1
ATOM 1126 C C . HIS A 1 145 ? -14.890 -15.183 1.923 1.00 94.06 145 HIS A C 1
ATOM 1128 O O . HIS A 1 145 ? -14.206 -15.019 0.917 1.00 94.06 145 HIS A O 1
ATOM 1134 N N . ILE A 1 146 ? -14.453 -14.830 3.140 1.00 94.62 146 ILE A N 1
ATOM 1135 C CA . ILE A 1 146 ? -13.150 -14.169 3.334 1.00 94.62 146 ILE A CA 1
ATOM 1136 C C . ILE A 1 146 ? -11.975 -15.089 2.987 1.00 94.62 146 ILE A C 1
ATOM 1138 O O . ILE A 1 146 ? -10.984 -14.612 2.442 1.00 94.62 146 ILE A O 1
ATOM 1142 N N . ILE A 1 147 ? -12.091 -16.399 3.247 1.00 93.81 147 ILE A N 1
ATOM 1143 C CA . ILE A 1 147 ? -11.070 -17.387 2.86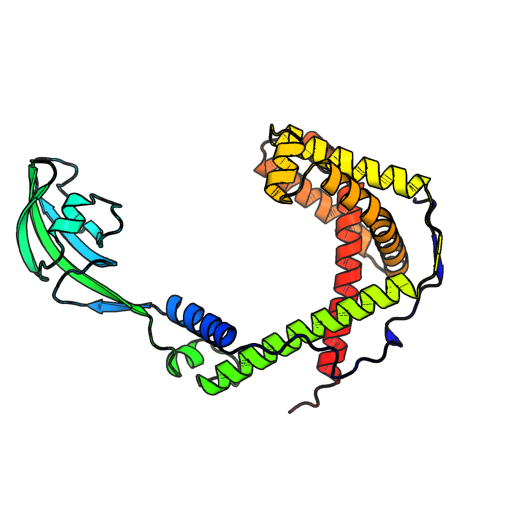9 1.00 93.81 147 ILE A CA 1
ATOM 1144 C C . ILE A 1 147 ? -10.957 -17.463 1.345 1.00 93.81 147 ILE A C 1
ATOM 1146 O O . ILE A 1 147 ? -9.853 -17.426 0.811 1.00 93.81 147 ILE A O 1
ATOM 1150 N N . ASN A 1 148 ? -12.088 -17.552 0.639 1.00 91.38 148 ASN A N 1
ATOM 1151 C CA . ASN A 1 148 ? -12.093 -17.600 -0.819 1.00 91.38 148 ASN A CA 1
ATOM 1152 C C . ASN A 1 148 ? -11.582 -16.284 -1.426 1.00 91.38 148 ASN A C 1
ATOM 1154 O O . ASN A 1 148 ? -10.725 -16.320 -2.303 1.00 91.38 148 ASN A O 1
ATOM 1158 N N . GLN A 1 149 ? -12.021 -15.133 -0.914 1.00 90.88 149 GLN A N 1
ATOM 1159 C CA . GLN A 1 149 ? -11.556 -13.827 -1.379 1.00 90.88 149 GLN A CA 1
ATOM 1160 C C . GLN A 1 149 ? -10.039 -13.658 -1.188 1.00 90.88 149 GLN A C 1
ATOM 1162 O O . GLN A 1 149 ? -9.352 -13.205 -2.103 1.00 90.88 149 GLN A O 1
ATOM 1167 N N . ASP A 1 150 ? -9.506 -14.031 -0.022 1.00 91.94 150 ASP A N 1
ATOM 1168 C CA . ASP A 1 150 ? -8.066 -13.994 0.249 1.00 91.94 150 ASP A CA 1
ATOM 1169 C C . ASP A 1 150 ? -7.292 -14.957 -0.655 1.00 91.94 150 ASP A C 1
ATOM 1171 O O . ASP A 1 150 ? -6.279 -14.569 -1.238 1.00 91.94 150 ASP A O 1
ATOM 1175 N N . TYR A 1 151 ? -7.801 -16.178 -0.841 1.00 90.56 151 TYR A N 1
ATOM 1176 C CA . TYR A 1 151 ? -7.225 -17.153 -1.762 1.00 90.56 151 TYR A CA 1
ATOM 1177 C C . TYR A 1 151 ? -7.135 -16.594 -3.186 1.00 90.56 151 TYR A C 1
ATOM 1179 O O . TYR A 1 151 ? -6.054 -16.627 -3.775 1.00 90.56 151 TYR A O 1
ATOM 1187 N N . MET A 1 152 ? -8.216 -16.010 -3.715 1.00 89.50 152 MET A N 1
ATOM 1188 C CA . MET A 1 152 ? -8.223 -15.431 -5.062 1.00 89.50 152 MET A CA 1
ATOM 1189 C C . MET A 1 152 ? -7.240 -14.268 -5.189 1.00 89.50 152 MET A C 1
ATOM 1191 O O . MET A 1 152 ? -6.454 -14.232 -6.133 1.00 89.50 152 MET A O 1
ATOM 1195 N N . GLN A 1 153 ? -7.196 -13.361 -4.208 1.00 90.62 153 GLN A N 1
ATOM 1196 C CA . GLN A 1 153 ? -6.246 -12.243 -4.213 1.00 90.62 153 GLN A CA 1
ATOM 1197 C C . GLN A 1 153 ? -4.789 -12.713 -4.139 1.00 90.62 153 GLN A C 1
ATOM 1199 O O . GLN A 1 153 ? -3.922 -12.182 -4.838 1.00 90.62 153 GLN A O 1
ATOM 1204 N N . LYS A 1 154 ? -4.492 -13.707 -3.295 1.00 91.62 154 LYS A N 1
ATOM 1205 C CA . LYS A 1 154 ? -3.150 -14.291 -3.184 1.00 91.62 154 LYS A CA 1
ATOM 1206 C C . LYS A 1 154 ? -2.758 -15.018 -4.466 1.00 91.62 154 LYS A C 1
ATOM 1208 O O . LYS A 1 154 ? -1.658 -14.787 -4.962 1.00 91.62 154 LYS A O 1
ATOM 1213 N N . ARG A 1 155 ? -3.650 -15.836 -5.029 1.00 91.25 155 ARG A N 1
ATOM 1214 C CA . ARG A 1 155 ? -3.442 -16.543 -6.302 1.00 91.25 155 ARG A CA 1
ATOM 1215 C C . ARG A 1 155 ? -3.181 -15.559 -7.442 1.00 91.25 155 ARG A C 1
ATOM 1217 O O . ARG A 1 155 ? -2.183 -15.695 -8.140 1.00 91.25 155 ARG A O 1
ATOM 1224 N N . GLN A 1 156 ? -3.985 -14.501 -7.560 1.00 92.56 156 GLN A N 1
ATOM 1225 C CA . GLN A 1 156 ? -3.796 -13.443 -8.559 1.00 92.56 156 GLN A CA 1
ATOM 1226 C C . GLN A 1 156 ? -2.417 -12.785 -8.442 1.00 92.56 156 GLN A C 1
ATOM 1228 O O . GLN A 1 156 ? -1.725 -12.611 -9.444 1.00 92.56 156 GLN A O 1
ATOM 1233 N N . ARG A 1 157 ? -1.981 -12.458 -7.217 1.00 92.75 157 ARG A N 1
ATOM 1234 C CA . ARG A 1 157 ? -0.645 -11.894 -6.969 1.00 92.75 157 ARG A CA 1
ATOM 1235 C C . ARG A 1 157 ? 0.472 -12.863 -7.340 1.00 92.75 157 ARG A C 1
ATOM 1237 O O . ARG A 1 157 ? 1.441 -12.431 -7.955 1.00 92.75 157 ARG A O 1
ATOM 1244 N N . VAL A 1 158 ? 0.346 -14.142 -6.985 1.00 93.81 158 VAL A N 1
ATOM 1245 C CA . VAL A 1 158 ? 1.346 -15.169 -7.313 1.00 93.81 158 VAL A CA 1
ATOM 1246 C C . VAL A 1 158 ? 1.441 -15.360 -8.825 1.00 93.81 158 VAL A C 1
ATOM 1248 O O . VAL A 1 158 ? 2.544 -15.298 -9.360 1.00 93.81 158 VAL A O 1
ATOM 1251 N N . ILE A 1 159 ? 0.317 -15.505 -9.531 1.00 93.94 159 ILE A N 1
ATOM 1252 C CA . ILE A 1 159 ? 0.294 -15.616 -10.998 1.00 93.94 159 ILE A CA 1
ATOM 1253 C C . ILE A 1 159 ? 0.893 -14.364 -11.644 1.00 93.94 159 ILE A C 1
ATOM 1255 O O . ILE A 1 159 ? 1.748 -14.478 -12.518 1.00 93.94 159 ILE A O 1
ATOM 1259 N N . CYS A 1 160 ? 0.502 -13.166 -11.197 1.00 94.19 160 CYS A N 1
ATOM 1260 C CA . CYS A 1 160 ? 1.061 -11.915 -11.708 1.00 94.19 160 CYS A CA 1
ATOM 1261 C C . CYS A 1 160 ? 2.580 -11.840 -11.484 1.00 94.19 160 CYS A C 1
ATOM 1263 O O . CYS A 1 160 ? 3.309 -11.457 -12.395 1.00 94.19 160 CYS A O 1
ATOM 1265 N N . GLN A 1 161 ? 3.082 -12.279 -10.324 1.00 93.44 161 GLN A N 1
ATOM 1266 C CA . GLN A 1 161 ? 4.521 -12.350 -10.068 1.00 93.44 161 GLN A CA 1
ATOM 1267 C C . GLN A 1 161 ? 5.230 -13.327 -11.017 1.00 93.44 161 GLN A C 1
ATOM 1269 O O . GLN A 1 161 ? 6.264 -12.973 -11.575 1.00 93.44 161 GLN A O 1
ATOM 1274 N N . HIS A 1 162 ? 4.649 -14.502 -11.279 1.00 93.81 162 HIS A N 1
ATOM 1275 C CA . HIS A 1 162 ? 5.196 -15.447 -12.260 1.00 93.81 162 HIS A CA 1
ATOM 1276 C C . HIS A 1 162 ? 5.205 -14.859 -13.676 1.00 93.81 162 HIS A C 1
ATOM 1278 O O . HIS A 1 162 ? 6.189 -15.018 -14.393 1.00 93.81 162 HIS A O 1
ATOM 1284 N N . ILE A 1 163 ? 4.156 -14.121 -14.064 1.00 94.88 163 ILE A N 1
ATOM 1285 C CA . ILE A 1 163 ? 4.119 -13.395 -15.341 1.00 94.88 163 ILE A CA 1
ATOM 1286 C C . ILE A 1 163 ? 5.235 -12.349 -15.395 1.00 94.88 163 ILE A C 1
ATOM 1288 O O . ILE A 1 163 ? 5.925 -12.259 -16.407 1.00 94.88 163 ILE A O 1
ATOM 1292 N N . ILE A 1 164 ? 5.431 -11.566 -14.329 1.00 93.88 164 ILE A N 1
ATOM 1293 C CA . ILE A 1 164 ? 6.509 -10.573 -14.249 1.00 93.88 164 ILE A CA 1
ATOM 1294 C C . ILE A 1 164 ? 7.862 -11.258 -14.457 1.00 93.88 164 ILE A C 1
ATOM 1296 O O . ILE A 1 164 ? 8.633 -10.831 -15.319 1.00 93.88 164 ILE A O 1
ATOM 1300 N N . ASP A 1 165 ? 8.137 -12.319 -13.701 1.00 93.38 165 ASP A N 1
ATOM 1301 C CA . ASP A 1 165 ? 9.417 -13.023 -13.748 1.00 93.38 165 ASP A CA 1
ATOM 1302 C C . ASP A 1 165 ? 9.659 -13.625 -15.138 1.00 93.38 165 ASP A C 1
ATOM 1304 O O . ASP A 1 165 ? 10.708 -13.374 -15.735 1.00 93.38 165 ASP A O 1
ATOM 1308 N N . PHE A 1 166 ? 8.651 -14.298 -15.702 1.00 94.50 166 PHE A N 1
ATOM 1309 C CA . PHE A 1 166 ? 8.674 -14.844 -17.059 1.00 94.50 166 PHE A CA 1
ATOM 1310 C C . PHE A 1 166 ? 8.925 -13.760 -18.112 1.00 94.50 166 PHE A C 1
ATOM 1312 O O . PHE A 1 166 ? 9.779 -13.905 -18.982 1.00 94.50 166 PHE A O 1
ATOM 1319 N N . MET A 1 167 ? 8.217 -12.633 -18.044 1.00 95.06 167 MET A N 1
ATOM 1320 C CA . MET A 1 167 ? 8.360 -11.566 -19.034 1.00 95.06 167 MET A CA 1
ATOM 1321 C C . MET A 1 167 ? 9.728 -10.892 -18.966 1.00 95.06 167 MET A C 1
ATOM 1323 O O . MET A 1 167 ? 10.261 -10.490 -20.001 1.00 95.06 167 MET A O 1
ATOM 1327 N N . ILE A 1 168 ? 10.307 -10.775 -17.771 1.00 93.38 168 ILE A N 1
ATOM 1328 C CA . ILE A 1 168 ? 11.629 -10.186 -17.556 1.00 93.38 168 ILE A CA 1
ATOM 1329 C C . ILE A 1 168 ? 12.766 -11.152 -17.934 1.00 93.38 168 ILE A C 1
ATOM 1331 O O . ILE A 1 168 ? 13.831 -10.658 -18.336 1.00 93.38 168 ILE A O 1
ATOM 1335 N N . SER A 1 169 ? 12.565 -12.472 -17.802 1.00 92.88 169 SER A N 1
ATOM 1336 C CA . SER A 1 169 ? 13.560 -13.509 -18.120 1.00 92.88 169 SER A CA 1
ATOM 1337 C C . SER A 1 169 ? 13.521 -13.968 -19.577 1.00 92.88 169 SER A C 1
ATOM 1339 O O . SER A 1 169 ? 14.575 -14.089 -20.195 1.00 92.88 169 SER A O 1
ATOM 1341 N N . GLU A 1 170 ? 12.328 -14.189 -20.133 1.00 95.50 170 GLU A N 1
ATOM 1342 C CA . GLU A 1 170 ? 12.143 -14.793 -21.458 1.00 95.50 170 GLU A CA 1
ATOM 1343 C C . GLU A 1 170 ? 12.074 -13.766 -22.594 1.00 95.50 170 GLU A C 1
ATOM 1345 O O . GLU A 1 170 ? 12.194 -14.125 -23.770 1.00 95.50 170 GLU A O 1
ATOM 1350 N N . SER A 1 171 ? 11.878 -12.482 -22.275 1.00 97.00 171 SER A N 1
ATOM 1351 C CA . SER A 1 171 ? 12.025 -11.415 -23.269 1.00 97.00 171 SER A CA 1
ATOM 1352 C C . SER A 1 171 ? 13.500 -11.055 -23.448 1.00 97.00 171 SER A C 1
ATOM 1354 O O . SER A 1 171 ? 14.279 -11.010 -22.495 1.00 97.00 171 SER A O 1
ATOM 1356 N N . GLU A 1 172 ? 13.888 -10.745 -24.681 1.00 97.81 172 GLU A N 1
ATOM 1357 C CA . GLU A 1 172 ? 15.263 -10.397 -25.024 1.00 97.81 172 GLU A CA 1
ATOM 1358 C C . GLU A 1 172 ? 15.439 -8.878 -25.028 1.00 97.81 172 GLU A C 1
ATOM 1360 O O . GLU A 1 172 ? 14.769 -8.165 -25.781 1.00 97.81 172 GLU A O 1
ATOM 1365 N N . PHE A 1 173 ? 16.370 -8.384 -24.212 1.00 97.62 173 PHE A N 1
ATOM 1366 C CA . PHE A 1 173 ? 16.664 -6.960 -24.076 1.00 97.62 173 PHE A CA 1
ATOM 1367 C C . PHE A 1 173 ? 18.141 -6.673 -24.325 1.00 97.62 173 PHE A C 1
ATOM 1369 O O . PHE A 1 173 ? 19.017 -7.412 -23.881 1.00 97.62 173 PHE A O 1
ATOM 1376 N N . VAL A 1 174 ? 18.413 -5.525 -24.938 1.00 97.75 174 VAL A N 1
ATOM 1377 C CA . VAL A 1 174 ? 19.735 -4.897 -24.943 1.00 97.75 174 VAL A CA 1
ATOM 1378 C C . VAL A 1 174 ? 19.646 -3.660 -24.064 1.00 97.75 174 VAL A C 1
ATOM 1380 O O . VAL A 1 174 ? 18.963 -2.701 -24.421 1.00 97.75 174 VAL A O 1
ATOM 1383 N N . ILE A 1 175 ? 20.313 -3.691 -22.912 1.00 97.38 175 ILE A N 1
ATOM 1384 C CA . ILE A 1 175 ? 20.332 -2.579 -21.959 1.00 97.38 175 ILE A CA 1
ATOM 1385 C C . ILE A 1 175 ? 21.636 -1.800 -22.129 1.00 97.38 175 ILE A C 1
ATOM 1387 O O . ILE A 1 175 ? 22.717 -2.382 -22.122 1.00 97.38 175 ILE A O 1
ATOM 1391 N N . SER A 1 176 ? 21.520 -0.488 -22.314 1.00 97.75 176 SER A N 1
ATOM 1392 C CA . SER A 1 176 ? 22.649 0.425 -22.494 1.00 97.75 176 SER A CA 1
ATOM 1393 C C . SER A 1 176 ? 23.171 0.936 -21.149 1.00 97.75 176 SER A C 1
ATOM 1395 O O . SER A 1 176 ? 22.394 1.471 -20.358 1.00 97.75 176 SER A O 1
ATOM 1397 N N . ASP A 1 177 ? 24.487 0.882 -20.932 1.00 97.06 177 ASP A N 1
ATOM 1398 C CA . ASP A 1 177 ? 25.147 1.462 -19.747 1.00 97.06 177 ASP A CA 1
ATOM 1399 C C . ASP A 1 177 ? 24.899 2.973 -19.612 1.00 97.06 177 ASP A C 1
ATOM 1401 O O . ASP A 1 177 ? 24.844 3.513 -18.505 1.00 97.06 177 ASP A O 1
ATOM 1405 N N . GLU A 1 178 ? 24.716 3.667 -20.739 1.00 96.75 178 GLU A N 1
ATOM 1406 C CA . GLU A 1 178 ? 24.375 5.090 -20.741 1.00 96.75 178 GLU A CA 1
ATOM 1407 C C . GLU A 1 178 ? 22.976 5.337 -20.173 1.00 96.75 178 GLU A C 1
ATOM 1409 O O . GLU A 1 178 ? 22.788 6.268 -19.393 1.00 96.75 178 GLU A O 1
ATOM 1414 N N . ASP A 1 179 ? 22.006 4.485 -20.520 1.00 96.62 179 ASP A N 1
ATOM 1415 C CA . ASP A 1 179 ? 20.656 4.605 -19.974 1.00 96.62 179 ASP A CA 1
ATOM 1416 C C . ASP A 1 179 ? 20.643 4.207 -18.500 1.00 96.62 179 ASP A C 1
ATOM 1418 O O . ASP A 1 179 ? 19.977 4.864 -17.706 1.00 96.62 179 ASP A O 1
ATOM 1422 N N . ILE A 1 180 ? 21.413 3.181 -18.112 1.00 96.69 180 ILE A N 1
ATOM 1423 C CA . ILE A 1 180 ? 21.572 2.814 -16.699 1.00 96.69 180 ILE A CA 1
ATOM 1424 C C . ILE A 1 180 ? 22.089 4.018 -15.908 1.00 96.69 180 ILE A C 1
ATOM 1426 O O . ILE A 1 180 ? 21.511 4.390 -14.889 1.00 96.69 180 ILE A O 1
ATOM 1430 N N . SER A 1 181 ? 23.148 4.656 -16.405 1.00 96.50 181 SER A N 1
ATOM 1431 C CA . SER A 1 181 ? 23.766 5.809 -15.748 1.00 96.50 181 SER A CA 1
ATOM 1432 C C . SER A 1 181 ? 22.809 7.003 -15.673 1.00 96.50 181 SER A C 1
ATOM 1434 O O . SER A 1 181 ? 22.694 7.635 -14.624 1.00 96.50 181 SER A O 1
ATOM 1436 N N . TYR A 1 182 ? 22.089 7.290 -16.762 1.00 95.19 182 TYR A N 1
ATOM 1437 C CA . TYR A 1 182 ? 21.102 8.368 -16.819 1.00 95.19 182 TYR A CA 1
ATOM 1438 C C . TYR A 1 182 ? 19.933 8.139 -15.849 1.00 95.19 182 TYR A C 1
ATOM 1440 O O . TYR A 1 182 ? 19.630 9.027 -15.052 1.00 95.19 182 TYR A O 1
ATOM 1448 N N . LEU A 1 183 ? 19.306 6.955 -15.861 1.00 94.31 183 LEU A N 1
ATOM 1449 C CA . LEU A 1 183 ? 18.185 6.650 -14.965 1.00 94.31 183 LEU A CA 1
ATOM 1450 C C . LEU A 1 183 ? 18.612 6.612 -13.496 1.00 94.31 183 LEU A C 1
ATOM 1452 O O . LEU A 1 183 ? 17.876 7.103 -12.642 1.00 94.31 183 LEU A O 1
ATOM 1456 N N . TYR A 1 184 ? 19.786 6.051 -13.195 1.00 96.12 184 TYR A N 1
ATOM 1457 C CA . TYR A 1 184 ? 20.323 6.055 -11.837 1.00 96.12 184 TYR A CA 1
ATOM 1458 C C . TYR A 1 184 ? 20.493 7.485 -11.316 1.00 96.12 184 TYR A C 1
ATOM 1460 O O . TYR A 1 184 ? 20.022 7.801 -10.222 1.00 96.12 184 TYR A O 1
ATOM 1468 N N . GLN A 1 185 ? 21.106 8.363 -12.118 1.00 95.44 185 GLN A N 1
ATOM 1469 C CA . GLN A 1 185 ? 21.320 9.749 -11.719 1.00 95.44 185 GLN A CA 1
ATOM 1470 C C . GLN A 1 185 ? 19.999 10.508 -11.569 1.00 95.44 185 GLN A C 1
ATOM 1472 O O . GLN A 1 185 ? 19.816 11.205 -10.579 1.00 95.44 185 GLN A O 1
ATOM 1477 N N . LEU A 1 186 ? 19.051 10.312 -12.491 1.00 93.25 186 LEU A N 1
ATOM 1478 C CA . LEU A 1 186 ? 17.713 10.898 -12.402 1.00 93.25 186 LEU A CA 1
ATOM 1479 C C . LEU A 1 186 ? 17.008 10.519 -11.090 1.00 93.25 186 LEU A C 1
ATOM 1481 O O . LEU A 1 186 ? 16.422 11.380 -10.432 1.00 93.25 186 LEU A O 1
ATOM 1485 N N . GLN A 1 187 ? 17.059 9.241 -10.699 1.00 93.25 187 GLN A N 1
ATOM 1486 C CA . GLN A 1 187 ? 16.463 8.775 -9.446 1.00 93.25 187 GLN A CA 1
ATOM 1487 C C . GLN A 1 187 ? 17.170 9.386 -8.234 1.00 93.25 187 GLN A C 1
ATOM 1489 O O . GLN A 1 187 ? 16.500 9.910 -7.345 1.00 93.25 187 GLN A O 1
ATOM 1494 N N . LEU A 1 188 ? 18.506 9.359 -8.205 1.00 94.06 188 LEU A N 1
ATOM 1495 C CA . LEU A 1 188 ? 19.286 9.904 -7.095 1.00 94.06 188 LEU A CA 1
ATOM 1496 C C . LEU A 1 188 ? 19.054 11.413 -6.919 1.00 94.06 188 LEU A C 1
ATOM 1498 O O . LEU A 1 188 ? 18.728 11.847 -5.816 1.00 94.06 188 LEU A O 1
ATOM 1502 N N . ASP A 1 189 ? 19.114 12.181 -8.010 1.00 93.94 189 ASP A N 1
ATOM 1503 C CA . ASP A 1 189 ? 18.851 13.623 -8.011 1.00 93.94 189 ASP A CA 1
ATOM 1504 C C . ASP A 1 189 ? 17.439 13.937 -7.508 1.00 93.94 189 ASP A C 1
ATOM 1506 O O . ASP A 1 189 ? 17.233 14.908 -6.781 1.00 93.94 189 ASP A O 1
ATOM 1510 N N . THR A 1 190 ? 16.454 13.112 -7.872 1.00 92.19 190 THR A N 1
ATOM 1511 C CA . THR A 1 190 ? 15.074 13.278 -7.401 1.00 92.19 190 THR A CA 1
ATOM 1512 C C . THR A 1 190 ? 14.997 13.108 -5.883 1.00 92.19 190 THR A C 1
ATOM 1514 O O . THR A 1 190 ? 14.428 13.958 -5.198 1.00 92.19 190 THR A O 1
ATOM 1517 N N . TYR A 1 191 ? 15.618 12.066 -5.322 1.00 92.94 191 TYR A N 1
ATOM 1518 C CA . TYR A 1 191 ? 15.642 11.872 -3.868 1.00 92.94 191 TYR A CA 1
ATOM 1519 C C . TYR A 1 191 ? 16.414 12.971 -3.131 1.00 92.94 191 TYR A C 1
ATOM 1521 O O . TYR A 1 191 ? 15.970 13.399 -2.063 1.00 92.94 191 TYR A O 1
ATOM 1529 N N . ASP A 1 192 ? 17.503 13.481 -3.707 1.00 92.44 192 ASP A N 1
ATOM 1530 C CA . ASP A 1 192 ? 18.228 14.627 -3.152 1.00 92.44 192 ASP A CA 1
ATOM 1531 C C . ASP A 1 192 ? 17.352 15.888 -3.114 1.00 92.44 192 ASP A C 1
ATOM 1533 O O . ASP A 1 192 ? 17.329 16.603 -2.108 1.00 92.44 192 ASP A O 1
ATOM 1537 N N . ARG A 1 193 ? 16.562 16.147 -4.162 1.00 90.44 193 ARG A N 1
ATOM 1538 C CA . ARG A 1 193 ? 15.620 17.279 -4.191 1.00 90.44 193 ARG A CA 1
ATOM 1539 C C . ARG A 1 193 ? 14.478 17.114 -3.195 1.00 90.44 193 ARG A C 1
ATOM 1541 O O . ARG A 1 193 ? 14.109 18.085 -2.534 1.00 90.44 193 ARG A O 1
ATOM 1548 N N . ILE A 1 194 ? 13.942 15.902 -3.037 1.00 89.12 194 ILE A N 1
ATOM 1549 C CA . ILE A 1 194 ? 12.928 15.619 -2.011 1.00 89.12 194 ILE A CA 1
ATOM 1550 C C . ILE A 1 194 ? 13.517 15.869 -0.615 1.00 89.12 194 ILE A C 1
ATOM 1552 O O . ILE A 1 194 ? 12.871 16.526 0.203 1.00 89.12 194 ILE A O 1
ATOM 1556 N N . ALA A 1 195 ? 14.751 15.427 -0.353 1.00 91.62 195 ALA A N 1
ATOM 1557 C CA . ALA A 1 195 ? 15.433 15.670 0.919 1.00 91.62 195 ALA A CA 1
ATOM 1558 C C . ALA A 1 195 ? 15.589 17.175 1.193 1.00 91.62 195 ALA A C 1
ATOM 1560 O O . ALA A 1 195 ? 15.199 17.656 2.260 1.00 91.62 195 ALA A O 1
ATOM 1561 N N . GLN A 1 196 ? 16.056 17.938 0.198 1.00 89.31 196 GLN A N 1
ATOM 1562 C CA . GLN A 1 196 ? 16.178 19.397 0.284 1.00 89.31 196 GLN A CA 1
ATOM 1563 C C . GLN A 1 196 ? 14.832 20.077 0.563 1.00 89.31 196 GLN A C 1
ATOM 1565 O O . GLN A 1 196 ? 14.752 20.934 1.447 1.00 89.31 196 GLN A O 1
ATOM 1570 N N . ARG A 1 197 ? 13.762 19.666 -0.130 1.00 85.25 197 ARG A N 1
ATOM 1571 C CA . ARG A 1 197 ? 12.399 20.183 0.077 1.00 85.25 197 ARG A CA 1
ATOM 1572 C C . ARG A 1 197 ? 11.896 19.912 1.494 1.00 85.25 197 ARG A C 1
ATOM 1574 O O . ARG A 1 197 ? 11.319 20.796 2.123 1.00 85.25 197 ARG A O 1
ATOM 1581 N N . GLU A 1 198 ? 12.146 18.715 2.017 1.00 88.12 198 GLU A N 1
ATOM 1582 C CA . GLU A 1 198 ? 11.794 18.338 3.390 1.00 88.12 198 GLU A CA 1
ATOM 1583 C C . GLU A 1 198 ? 12.744 18.922 4.451 1.00 88.12 198 GLU A C 1
ATOM 1585 O O . GLU A 1 198 ? 12.528 18.707 5.644 1.00 88.12 198 GLU A O 1
ATOM 1590 N N . LYS A 1 199 ? 13.775 19.677 4.040 1.00 90.50 199 LYS A N 1
ATOM 1591 C CA . LYS A 1 199 ? 14.842 20.205 4.908 1.00 90.50 199 LYS A CA 1
ATOM 1592 C C . LYS A 1 199 ? 15.532 19.105 5.723 1.00 90.50 199 LYS A C 1
ATOM 1594 O O . LYS A 1 199 ? 15.913 19.324 6.872 1.00 90.50 199 LYS A O 1
ATOM 1599 N N . LYS A 1 200 ? 15.683 17.931 5.114 1.00 93.44 200 LYS A N 1
ATOM 1600 C CA . LYS A 1 200 ? 16.377 16.761 5.653 1.00 93.44 200 LYS A CA 1
ATOM 1601 C C . LYS A 1 200 ? 17.633 16.494 4.832 1.00 93.44 200 LYS A C 1
ATOM 1603 O O . LYS A 1 200 ? 17.712 16.834 3.653 1.00 93.44 200 LYS A O 1
ATOM 1608 N N . SER A 1 201 ? 18.614 15.849 5.441 1.00 95.06 201 SER A N 1
ATOM 1609 C CA . SER A 1 201 ? 19.681 15.188 4.690 1.00 95.06 201 SER A CA 1
ATOM 1610 C C . SER A 1 201 ? 19.136 13.966 3.939 1.00 95.06 201 SER A C 1
ATOM 1612 O O . SER A 1 201 ? 18.125 13.377 4.337 1.00 95.06 201 SER A O 1
ATOM 1614 N N . LEU A 1 202 ? 19.828 13.541 2.874 1.00 93.81 202 LEU A N 1
ATOM 1615 C CA . LEU A 1 202 ? 19.508 12.282 2.191 1.00 93.81 202 LEU A CA 1
ATOM 1616 C C . LEU A 1 202 ? 19.537 11.100 3.173 1.00 93.81 202 LEU A C 1
ATOM 1618 O O . LEU A 1 202 ? 18.697 10.213 3.089 1.00 93.81 202 LEU A O 1
ATOM 1622 N N . GLU A 1 203 ? 20.457 11.107 4.141 1.00 96.12 203 GLU A N 1
ATOM 1623 C CA . GLU A 1 203 ? 20.554 10.067 5.169 1.00 96.12 203 GLU A CA 1
ATOM 1624 C C . GLU A 1 203 ? 19.307 10.002 6.058 1.00 96.12 203 GLU A C 1
ATOM 1626 O O . GLU A 1 203 ? 18.750 8.922 6.257 1.00 96.12 203 GLU A O 1
ATOM 1631 N N . GLU A 1 204 ? 18.820 11.143 6.552 1.00 95.88 204 GLU A N 1
ATOM 1632 C CA . GLU A 1 204 ? 17.590 11.202 7.350 1.00 95.88 204 GLU A CA 1
ATOM 1633 C C . GLU A 1 204 ? 16.370 10.755 6.547 1.00 95.88 204 GLU A C 1
ATOM 1635 O O . GLU A 1 204 ? 15.538 10.008 7.065 1.00 95.88 204 GLU A O 1
ATOM 1640 N N . LEU A 1 205 ? 16.271 11.179 5.283 1.00 95.06 205 LEU A N 1
ATOM 1641 C CA . LEU A 1 205 ? 15.192 10.772 4.389 1.00 95.06 205 LEU A CA 1
ATOM 1642 C C . LEU A 1 205 ? 15.221 9.257 4.161 1.00 95.06 205 LEU A C 1
ATOM 1644 O O . LEU A 1 205 ? 14.214 8.577 4.366 1.00 95.06 205 LEU A O 1
ATOM 1648 N N . VAL A 1 206 ? 16.380 8.718 3.780 1.00 95.31 206 VAL A N 1
ATOM 1649 C CA . VAL A 1 206 ? 16.533 7.298 3.455 1.00 95.31 206 VAL A CA 1
ATOM 1650 C C . VAL A 1 206 ? 16.267 6.423 4.674 1.00 95.31 206 VAL A C 1
ATOM 1652 O O . VAL A 1 206 ? 15.543 5.430 4.585 1.00 95.31 206 VAL A O 1
ATOM 1655 N N . LYS A 1 207 ? 16.786 6.819 5.836 1.00 95.19 207 LYS A N 1
ATOM 1656 C CA . LYS A 1 207 ? 16.540 6.115 7.091 1.00 95.19 207 LYS A CA 1
ATOM 1657 C C . LYS A 1 207 ? 15.066 6.155 7.485 1.00 95.19 207 LYS A C 1
ATOM 1659 O O . LYS A 1 207 ? 14.543 5.147 7.950 1.00 95.19 207 LYS A O 1
ATOM 1664 N N . HIS A 1 208 ? 14.397 7.292 7.297 1.00 93.88 208 HIS A N 1
ATOM 1665 C CA . HIS A 1 208 ? 12.991 7.452 7.654 1.00 93.88 208 HIS A CA 1
ATOM 1666 C C . HIS A 1 208 ? 12.056 6.619 6.770 1.00 93.88 208 HIS A C 1
ATOM 1668 O O . HIS A 1 208 ? 11.181 5.939 7.299 1.00 93.88 208 HIS A O 1
ATOM 1674 N N . TYR A 1 209 ? 12.244 6.651 5.447 1.00 91.19 209 TYR A N 1
ATOM 1675 C CA . TYR A 1 209 ? 11.322 6.002 4.508 1.00 91.19 209 TYR A CA 1
ATOM 1676 C C . TYR A 1 209 ? 11.701 4.563 4.149 1.00 91.19 209 TYR A C 1
ATOM 1678 O O . TYR A 1 209 ? 10.814 3.753 3.887 1.00 91.19 209 TYR A O 1
ATOM 1686 N N . PHE A 1 210 ? 12.993 4.226 4.134 1.00 92.62 210 PHE A N 1
ATOM 1687 C CA . PHE A 1 210 ? 13.468 2.907 3.698 1.00 92.62 210 PHE A CA 1
ATOM 1688 C C . PHE A 1 210 ? 14.134 2.099 4.813 1.00 92.62 210 PHE A C 1
ATOM 1690 O O . PHE A 1 210 ? 14.350 0.904 4.630 1.00 92.62 210 PHE A O 1
ATOM 1697 N N . GLY A 1 211 ? 14.479 2.719 5.949 1.00 94.12 211 GLY A N 1
ATOM 1698 C CA . GLY A 1 211 ? 15.154 2.034 7.056 1.00 94.12 211 GLY A CA 1
ATOM 1699 C C . GLY A 1 211 ? 16.567 1.546 6.718 1.00 94.12 211 GLY A C 1
ATOM 1700 O O . GLY A 1 211 ? 17.072 0.653 7.392 1.00 94.12 211 GLY A O 1
ATOM 1701 N N . LYS A 1 212 ? 17.190 2.107 5.675 1.00 94.06 212 LYS A N 1
ATOM 1702 C CA . LYS A 1 212 ? 18.509 1.718 5.150 1.00 94.06 212 LYS A CA 1
ATOM 1703 C C . LYS A 1 212 ? 19.561 2.794 5.415 1.00 94.06 212 LYS A C 1
ATOM 1705 O O . LYS A 1 212 ? 19.226 3.946 5.696 1.00 94.06 212 LYS A O 1
ATOM 1710 N N . SER A 1 213 ? 20.832 2.428 5.287 1.00 96.19 213 SER A N 1
ATOM 1711 C CA . SER A 1 213 ? 21.913 3.394 5.075 1.00 96.19 213 SER A CA 1
ATOM 1712 C C . SER A 1 213 ? 21.859 3.985 3.659 1.00 96.19 213 SER A C 1
ATOM 1714 O O . SER A 1 213 ? 21.235 3.428 2.752 1.00 96.19 213 SER A O 1
ATOM 1716 N N . VAL A 1 214 ? 22.531 5.121 3.452 1.00 96.00 214 VAL A N 1
ATOM 1717 C CA . VAL A 1 214 ? 22.627 5.755 2.124 1.00 96.00 214 VAL A CA 1
ATOM 1718 C C . VAL A 1 214 ? 23.317 4.838 1.111 1.00 96.00 214 VAL A C 1
ATOM 1720 O O . VAL A 1 214 ? 22.900 4.799 -0.045 1.00 96.00 214 VAL A O 1
ATOM 1723 N N . ASP A 1 215 ? 24.329 4.078 1.531 1.00 97.12 215 ASP A N 1
ATOM 1724 C CA . ASP A 1 215 ? 25.063 3.173 0.641 1.00 97.12 215 ASP A CA 1
ATOM 1725 C C . ASP A 1 215 ? 24.192 1.987 0.205 1.00 97.12 215 ASP A C 1
ATOM 1727 O O . ASP A 1 215 ? 24.063 1.738 -0.992 1.00 97.12 215 ASP A O 1
ATOM 1731 N N . GLU A 1 216 ? 23.492 1.332 1.141 1.00 96.88 216 GLU A N 1
ATOM 1732 C CA . GLU A 1 216 ? 22.530 0.258 0.827 1.00 96.88 216 GLU A CA 1
ATOM 1733 C C . GLU A 1 216 ? 21.382 0.754 -0.061 1.00 96.88 216 GLU A C 1
ATOM 1735 O O . GLU A 1 216 ? 20.849 0.021 -0.898 1.00 96.88 216 GLU A O 1
ATOM 1740 N N . PHE A 1 217 ? 20.962 2.005 0.125 1.00 96.38 217 PHE A N 1
ATOM 1741 C CA . PHE A 1 217 ? 19.952 2.626 -0.717 1.00 96.38 217 PHE A CA 1
ATOM 1742 C C . PHE A 1 217 ? 20.459 2.856 -2.141 1.00 96.38 217 PHE A C 1
ATOM 1744 O O . PHE A 1 217 ? 19.786 2.453 -3.088 1.00 96.38 217 PHE A O 1
ATOM 1751 N N . LYS A 1 218 ? 21.655 3.432 -2.308 1.00 96.75 218 LYS A N 1
ATOM 1752 C CA . LYS A 1 218 ? 22.280 3.628 -3.625 1.00 96.75 218 LYS A CA 1
ATOM 1753 C C . LYS A 1 218 ? 22.521 2.305 -4.344 1.00 96.75 218 LYS A C 1
ATOM 1755 O O . LYS A 1 218 ? 22.221 2.204 -5.530 1.00 96.75 218 LYS A O 1
ATOM 1760 N N . GLU A 1 219 ? 22.987 1.287 -3.623 1.00 97.38 219 GLU A N 1
ATOM 1761 C CA . GLU A 1 219 ? 23.144 -0.072 -4.145 1.00 97.38 219 GLU A CA 1
ATOM 1762 C C . GLU A 1 219 ? 21.795 -0.651 -4.605 1.00 97.38 219 GLU A C 1
ATOM 1764 O O . GLU A 1 219 ? 21.669 -1.180 -5.709 1.00 97.38 219 GLU A O 1
ATOM 1769 N N . SER A 1 220 ? 20.743 -0.482 -3.799 1.00 94.94 220 SER A N 1
ATOM 1770 C CA . SER A 1 220 ? 19.387 -0.896 -4.164 1.00 94.94 220 SER A CA 1
ATOM 1771 C C . SER A 1 220 ? 18.852 -0.156 -5.394 1.00 94.94 220 SER A C 1
ATOM 1773 O O . SER A 1 220 ? 18.143 -0.769 -6.192 1.00 94.94 220 SER A O 1
ATOM 1775 N N . LEU A 1 221 ? 19.159 1.137 -5.545 1.00 93.81 221 LEU A N 1
ATOM 1776 C CA . LEU A 1 221 ? 18.764 1.923 -6.713 1.00 93.81 221 LEU A CA 1
ATOM 1777 C C . LEU A 1 221 ? 19.457 1.399 -7.969 1.00 93.81 221 LEU A C 1
ATOM 1779 O O . LEU A 1 221 ? 18.769 0.990 -8.902 1.00 93.81 221 LEU A O 1
ATOM 1783 N N . ILE A 1 222 ? 20.794 1.343 -7.986 1.00 96.31 222 ILE A N 1
ATOM 1784 C CA . ILE A 1 222 ? 21.539 0.934 -9.187 1.00 96.31 222 ILE A CA 1
ATOM 1785 C C . ILE A 1 222 ? 21.175 -0.490 -9.627 1.00 96.31 222 ILE A C 1
ATOM 1787 O O . ILE A 1 222 ? 20.970 -0.729 -10.816 1.00 96.31 222 ILE A O 1
ATOM 1791 N N . ASN A 1 223 ? 20.973 -1.412 -8.679 1.00 95.81 223 ASN A N 1
ATOM 1792 C CA . ASN A 1 223 ? 20.560 -2.786 -8.974 1.00 95.81 223 ASN A CA 1
ATOM 1793 C C . ASN A 1 223 ? 19.132 -2.871 -9.549 1.00 95.81 223 ASN A C 1
ATOM 1795 O O . ASN A 1 223 ? 18.810 -3.807 -10.282 1.00 95.81 223 ASN A O 1
ATOM 1799 N N . GLY A 1 224 ? 18.266 -1.898 -9.247 1.00 93.38 224 GLY A N 1
ATOM 1800 C CA . GLY A 1 224 ? 16.895 -1.824 -9.758 1.00 93.38 224 GLY A CA 1
ATOM 1801 C C . GLY A 1 224 ? 16.753 -1.143 -11.125 1.00 93.38 224 GLY A C 1
ATOM 1802 O O . GLY A 1 224 ? 15.729 -1.322 -11.799 1.00 93.38 224 GLY A O 1
ATOM 1803 N N . VAL A 1 225 ? 17.754 -0.374 -11.566 1.00 95.25 225 VAL A N 1
ATOM 1804 C CA . VAL A 1 225 ? 17.687 0.402 -12.816 1.00 95.25 225 VAL A CA 1
ATOM 1805 C C . VAL A 1 225 ? 17.515 -0.473 -14.065 1.00 95.25 225 VAL A C 1
ATOM 1807 O O . VAL A 1 225 ? 16.622 -0.159 -14.856 1.00 95.25 225 VAL A O 1
ATOM 1810 N N . PRO A 1 226 ? 18.245 -1.592 -14.257 1.00 95.62 226 PRO A N 1
ATOM 1811 C CA . PRO A 1 226 ? 18.046 -2.445 -15.431 1.00 95.62 226 PRO A CA 1
ATOM 1812 C C . PRO A 1 226 ? 16.601 -2.934 -15.579 1.00 95.62 226 PRO A C 1
ATOM 1814 O O . PRO A 1 226 ? 16.036 -2.882 -16.670 1.00 95.62 226 PRO A O 1
ATOM 1817 N N . ASN A 1 227 ? 15.961 -3.339 -14.478 1.00 93.62 227 ASN A N 1
ATOM 1818 C CA . ASN A 1 227 ? 14.555 -3.743 -14.501 1.00 93.62 227 ASN A CA 1
ATOM 1819 C C . ASN A 1 227 ? 13.626 -2.560 -14.789 1.00 93.62 227 ASN A C 1
ATOM 1821 O O . ASN A 1 227 ? 12.659 -2.722 -15.526 1.00 93.62 227 ASN A O 1
ATOM 1825 N N . SER A 1 228 ? 13.931 -1.367 -14.272 1.00 93.25 228 SER A N 1
ATOM 1826 C CA . SER A 1 228 ? 13.173 -0.150 -14.596 1.00 93.25 228 SER A CA 1
ATOM 1827 C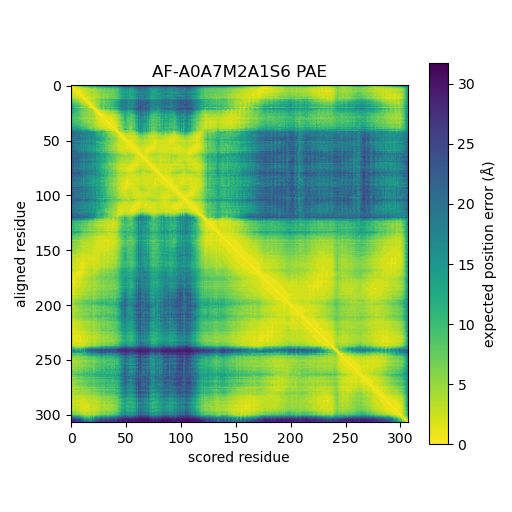 C . SER A 1 228 ? 13.194 0.137 -16.101 1.00 93.25 228 SER A C 1
ATOM 1829 O O . SER A 1 228 ? 12.145 0.391 -16.686 1.00 93.25 228 SER A O 1
ATOM 1831 N N . ILE A 1 229 ? 14.356 -0.008 -16.750 1.00 95.19 229 ILE A N 1
ATOM 1832 C CA . ILE A 1 229 ? 14.488 0.121 -18.209 1.00 95.19 229 ILE A CA 1
ATOM 1833 C C . ILE A 1 229 ? 13.654 -0.942 -18.933 1.00 95.19 229 ILE A C 1
ATOM 1835 O O . ILE A 1 229 ? 12.929 -0.613 -19.869 1.00 95.19 229 ILE A O 1
ATOM 1839 N N . LYS A 1 230 ? 13.692 -2.205 -18.488 1.00 95.56 230 LYS A N 1
ATOM 1840 C CA . LYS A 1 230 ? 12.858 -3.269 -19.074 1.00 95.56 230 LYS A CA 1
ATOM 1841 C C . LYS A 1 230 ? 11.365 -2.932 -19.010 1.00 95.56 230 LYS A C 1
ATOM 1843 O O . LYS A 1 230 ? 10.677 -3.099 -20.011 1.00 95.56 230 LYS A O 1
ATOM 1848 N N . TYR A 1 231 ? 10.868 -2.413 -17.883 1.00 93.62 231 TYR A N 1
ATOM 1849 C CA . TYR A 1 231 ? 9.468 -1.983 -17.765 1.00 93.62 231 TYR A CA 1
ATOM 1850 C C . TYR A 1 231 ? 9.111 -0.851 -18.730 1.00 93.62 231 TYR A C 1
ATOM 1852 O O . TYR A 1 231 ? 8.024 -0.877 -19.298 1.00 93.62 231 TYR A O 1
ATOM 1860 N N . ILE A 1 232 ? 10.016 0.108 -18.950 1.00 92.12 232 ILE A N 1
ATOM 1861 C CA . ILE A 1 232 ? 9.807 1.183 -19.931 1.00 92.12 232 ILE A CA 1
ATOM 1862 C C . ILE A 1 232 ? 9.670 0.598 -21.336 1.00 92.12 232 ILE A C 1
ATOM 1864 O O . ILE A 1 232 ? 8.717 0.915 -22.036 1.00 92.12 232 ILE A O 1
ATOM 1868 N N . LEU A 1 233 ? 10.573 -0.303 -21.725 1.00 93.88 233 LEU A N 1
ATOM 1869 C CA . LEU A 1 233 ? 10.551 -0.925 -23.051 1.00 93.88 233 LEU A CA 1
ATOM 1870 C C . LEU A 1 233 ? 9.306 -1.802 -23.265 1.00 93.88 233 LEU A C 1
ATOM 1872 O O . LEU A 1 233 ? 8.718 -1.790 -24.343 1.00 93.88 233 LEU A O 1
ATOM 1876 N N . LEU A 1 234 ? 8.878 -2.541 -22.238 1.00 92.94 234 LEU A N 1
ATOM 1877 C CA . LEU A 1 234 ? 7.638 -3.322 -22.273 1.00 92.94 234 LEU A CA 1
ATOM 1878 C C . LEU A 1 234 ? 6.404 -2.419 -22.381 1.00 92.94 234 LEU A C 1
ATOM 1880 O O . LEU A 1 234 ? 5.489 -2.719 -23.144 1.00 92.94 234 LEU A O 1
ATOM 1884 N N . PHE A 1 235 ? 6.384 -1.308 -21.643 1.00 91.12 235 PHE A N 1
ATOM 1885 C CA . PHE A 1 235 ? 5.317 -0.319 -21.744 1.00 91.12 235 PHE A CA 1
ATOM 1886 C C . PHE A 1 235 ? 5.247 0.283 -23.148 1.00 91.12 235 PHE A C 1
ATOM 1888 O O . PHE A 1 235 ? 4.160 0.347 -23.722 1.00 91.12 235 PHE A O 1
ATOM 1895 N N . GLU A 1 236 ? 6.387 0.699 -23.707 1.00 88.50 236 GLU A N 1
ATOM 1896 C CA . GLU A 1 236 ? 6.467 1.238 -25.066 1.00 88.50 236 GLU A CA 1
ATOM 1897 C C . GLU A 1 236 ? 5.937 0.230 -26.087 1.00 88.50 236 GLU A C 1
ATOM 1899 O O . GLU A 1 236 ? 5.191 0.624 -26.975 1.00 88.50 236 GLU A O 1
ATOM 1904 N N . GLU A 1 237 ? 6.250 -1.061 -25.937 1.00 89.75 237 GLU A N 1
ATOM 1905 C CA . GLU A 1 237 ? 5.734 -2.121 -26.807 1.00 89.75 237 GLU A CA 1
ATOM 1906 C C . GLU A 1 237 ? 4.211 -2.272 -26.705 1.00 89.75 237 GLU A C 1
ATOM 1908 O O . GLU A 1 237 ? 3.527 -2.273 -27.727 1.00 89.75 237 GLU A O 1
ATOM 1913 N N . TYR A 1 238 ? 3.662 -2.344 -25.488 1.00 86.50 238 TYR A N 1
ATOM 1914 C CA . TYR A 1 238 ? 2.216 -2.493 -25.283 1.00 86.50 238 TYR A CA 1
ATOM 1915 C C . TYR A 1 238 ? 1.409 -1.250 -25.661 1.00 86.50 238 TYR A C 1
ATOM 1917 O O . TYR A 1 238 ? 0.236 -1.377 -26.003 1.00 86.50 238 TYR A O 1
ATOM 1925 N N . SER A 1 239 ? 2.020 -0.069 -25.602 1.00 80.56 239 SER A N 1
ATOM 1926 C CA . SER A 1 239 ? 1.340 1.209 -25.835 1.00 80.56 239 SER A CA 1
ATOM 1927 C C . SER A 1 239 ? 1.397 1.671 -27.290 1.00 80.56 239 SER A C 1
ATOM 1929 O O . SER A 1 239 ? 0.825 2.709 -27.611 1.00 80.56 239 SER A O 1
ATOM 1931 N N . LYS A 1 240 ? 2.037 0.911 -28.196 1.00 72.00 240 LYS A N 1
ATOM 1932 C CA . LYS A 1 240 ? 2.036 1.208 -29.645 1.00 72.00 240 LYS A CA 1
ATOM 1933 C C . LYS A 1 240 ? 0.630 1.302 -30.242 1.00 72.00 240 LYS A C 1
ATOM 1935 O O . LYS A 1 240 ? 0.460 1.939 -31.278 1.00 72.00 240 LYS A O 1
ATOM 1940 N N . GLU A 1 241 ? -0.356 0.676 -29.606 1.00 58.34 241 GLU A N 1
ATOM 1941 C CA . GLU A 1 241 ? -1.745 0.617 -30.070 1.00 58.34 241 GLU A CA 1
ATOM 1942 C C . GLU A 1 241 ? -2.709 1.470 -29.219 1.00 58.34 241 GLU A C 1
ATOM 1944 O O . GLU A 1 241 ? -3.913 1.445 -29.466 1.00 58.34 241 GLU A O 1
ATOM 1949 N N . ASP A 1 242 ? -2.211 2.232 -28.234 1.00 61.22 242 ASP A N 1
ATOM 1950 C CA . ASP A 1 242 ? -3.031 2.752 -27.133 1.00 61.22 242 ASP A CA 1
ATOM 1951 C C . ASP A 1 242 ? -3.013 4.294 -27.002 1.00 61.22 242 ASP A C 1
ATOM 1953 O O . ASP A 1 242 ? -1.975 4.941 -27.135 1.00 61.22 242 ASP A O 1
ATOM 1957 N N . GLN A 1 243 ? -4.163 4.902 -26.680 1.00 57.94 243 GLN A N 1
ATOM 1958 C CA . GLN A 1 243 ? -4.341 6.361 -26.486 1.00 57.94 243 GLN A CA 1
ATOM 1959 C C . GLN A 1 243 ? -3.795 6.867 -25.131 1.00 57.94 243 GLN A C 1
ATOM 1961 O O . GLN A 1 243 ? -3.936 8.036 -24.772 1.00 57.94 243 GLN A O 1
ATOM 1966 N N . ASN A 1 244 ? -3.154 5.986 -24.366 1.00 67.06 244 ASN A N 1
ATOM 1967 C CA . ASN A 1 244 ? -2.809 6.176 -22.960 1.00 67.06 244 ASN A CA 1
ATOM 1968 C C . ASN A 1 244 ? -1.723 7.235 -22.675 1.00 67.06 244 ASN A C 1
ATOM 1970 O O . ASN A 1 244 ? -1.602 7.692 -21.540 1.00 67.06 244 ASN A O 1
ATOM 1974 N N . ILE A 1 245 ? -0.946 7.673 -23.671 1.00 69.38 245 ILE A N 1
ATOM 1975 C CA . ILE A 1 245 ? 0.152 8.637 -23.458 1.00 69.38 245 ILE A CA 1
ATOM 1976 C C . ILE A 1 245 ? -0.374 10.028 -23.060 1.00 69.38 245 ILE A C 1
ATOM 1978 O O . ILE A 1 245 ? 0.194 10.665 -22.172 1.00 69.38 245 ILE A O 1
ATOM 1982 N N . GLU A 1 246 ? -1.479 10.491 -23.656 1.00 72.88 246 GLU A N 1
ATOM 1983 C CA . GLU A 1 246 ? -2.078 11.792 -23.305 1.00 72.88 246 GLU A CA 1
ATOM 1984 C C . GLU A 1 246 ? -2.619 11.799 -21.865 1.00 72.88 246 GLU A C 1
ATOM 1986 O O . GLU A 1 246 ? -2.479 12.792 -21.148 1.00 72.88 246 GLU A O 1
ATOM 1991 N N . LEU A 1 247 ? -3.154 10.663 -21.401 1.00 80.19 247 LEU A N 1
ATOM 1992 C CA . LEU A 1 247 ? -3.621 10.492 -20.022 1.00 80.19 247 LEU A CA 1
ATOM 1993 C C . LEU A 1 247 ? -2.469 10.554 -19.009 1.00 80.19 247 LEU A C 1
ATOM 1995 O O . LEU A 1 247 ? -2.632 11.115 -17.927 1.00 80.19 247 LEU A O 1
ATOM 1999 N N . ILE A 1 248 ? -1.288 10.030 -19.350 1.00 83.25 248 ILE A N 1
ATOM 2000 C CA . ILE A 1 248 ? -0.107 10.081 -18.472 1.00 83.25 248 ILE A CA 1
ATOM 2001 C C . ILE A 1 248 ? 0.357 11.525 -18.268 1.00 83.25 248 ILE A C 1
ATOM 2003 O O . ILE A 1 248 ? 0.641 11.920 -17.135 1.00 83.25 248 ILE A O 1
ATOM 2007 N N . GLN A 1 249 ? 0.380 12.323 -19.338 1.00 86.38 249 GLN A N 1
ATOM 2008 C CA . GLN A 1 249 ? 0.714 13.744 -19.251 1.00 86.38 249 GLN A CA 1
ATOM 2009 C C . GLN A 1 249 ? -0.300 14.503 -18.380 1.00 86.38 249 GLN A C 1
ATOM 2011 O O . GLN A 1 249 ? 0.098 15.280 -17.513 1.00 86.38 249 GLN A O 1
ATOM 2016 N N . ALA A 1 250 ? -1.600 14.248 -18.559 1.00 87.25 250 ALA A N 1
ATOM 2017 C CA . ALA A 1 250 ? -2.645 14.881 -17.754 1.00 87.25 250 ALA A CA 1
ATOM 2018 C C . ALA A 1 250 ? -2.519 14.535 -16.258 1.00 87.25 250 ALA A C 1
ATOM 2020 O O . ALA A 1 250 ? -2.553 15.435 -15.418 1.00 87.25 250 ALA A O 1
ATOM 2021 N N . HIS A 1 251 ? -2.291 13.259 -15.923 1.00 88.00 251 HIS A N 1
ATOM 2022 C CA . HIS A 1 251 ? -2.076 12.830 -14.537 1.00 88.00 251 HIS A CA 1
ATOM 2023 C C . HIS A 1 251 ? -0.819 13.445 -13.913 1.00 88.00 251 HIS A C 1
ATOM 2025 O O . HIS A 1 251 ? -0.823 13.774 -12.728 1.00 88.00 251 HIS A O 1
ATOM 2031 N N . TYR A 1 252 ? 0.259 13.615 -14.685 1.00 91.94 252 TYR A N 1
ATOM 2032 C CA . TYR A 1 252 ? 1.447 14.313 -14.197 1.00 91.94 252 TYR A CA 1
ATOM 2033 C C . TYR A 1 252 ? 1.127 15.765 -13.835 1.00 91.94 252 TYR A C 1
ATOM 2035 O O . TYR A 1 252 ? 1.483 16.237 -12.759 1.00 91.94 252 TYR A O 1
ATOM 2043 N N . GLU A 1 253 ? 0.431 16.480 -14.719 1.00 92.56 253 GLU A N 1
ATOM 2044 C CA . GLU A 1 253 ? 0.073 17.878 -14.483 1.00 92.56 253 GLU A CA 1
ATOM 2045 C C . GLU A 1 253 ? -0.869 18.059 -13.292 1.00 92.56 253 GLU A C 1
ATOM 2047 O O . GLU A 1 253 ? -0.753 19.053 -12.574 1.00 92.56 253 GLU A O 1
ATOM 2052 N N . GLU A 1 254 ? -1.787 17.119 -13.072 1.00 93.38 254 GLU A N 1
ATOM 2053 C CA . GLU A 1 254 ? -2.648 17.090 -11.889 1.00 93.38 254 GLU A CA 1
ATOM 2054 C C . GLU A 1 254 ? -1.834 16.860 -10.611 1.00 93.38 254 GLU A C 1
ATOM 2056 O O . GLU A 1 254 ? -1.909 17.678 -9.695 1.00 93.38 254 GLU A O 1
ATOM 2061 N N . GLN A 1 255 ? -0.964 15.847 -10.587 1.00 90.81 255 GLN A N 1
ATOM 2062 C CA . GLN A 1 255 ? -0.130 15.554 -9.420 1.00 90.81 255 GLN A CA 1
ATOM 2063 C C . GLN A 1 255 ? 0.816 16.714 -9.066 1.00 90.81 255 GLN A C 1
ATOM 2065 O O . GLN A 1 255 ? 0.986 17.046 -7.897 1.00 90.81 255 GLN A O 1
ATOM 2070 N N . ILE A 1 256 ? 1.383 17.400 -10.061 1.00 94.06 256 ILE A N 1
ATOM 2071 C CA . ILE A 1 256 ? 2.209 18.593 -9.833 1.00 94.06 256 ILE A CA 1
ATOM 2072 C C . ILE A 1 256 ? 1.399 19.749 -9.225 1.00 94.06 256 ILE A C 1
ATOM 2074 O O . ILE A 1 256 ? 1.920 20.486 -8.383 1.00 94.06 256 ILE A O 1
ATOM 2078 N N . LYS A 1 257 ? 0.132 19.931 -9.627 1.00 93.75 257 LYS A N 1
ATOM 2079 C CA . LYS A 1 257 ? -0.753 20.942 -9.019 1.00 93.75 257 LYS A CA 1
ATOM 2080 C C . LYS A 1 257 ? -1.068 20.597 -7.568 1.00 93.75 257 LYS A C 1
ATOM 2082 O O . LYS A 1 257 ? -1.048 21.492 -6.724 1.00 93.75 257 LYS A O 1
ATOM 2087 N N . GLU A 1 258 ? -1.330 19.325 -7.280 1.00 92.38 258 GLU A N 1
ATOM 2088 C CA . GLU A 1 258 ? -1.550 18.843 -5.915 1.00 92.38 258 GLU A CA 1
ATOM 2089 C C . GLU A 1 258 ? -0.307 19.038 -5.044 1.00 92.38 258 GLU A C 1
ATOM 2091 O O . GLU A 1 258 ? -0.415 19.603 -3.959 1.00 92.38 258 GLU A O 1
ATOM 2096 N N . ASP A 1 259 ? 0.878 18.662 -5.526 1.00 88.06 259 ASP A N 1
ATOM 2097 C CA . ASP A 1 259 ? 2.141 18.865 -4.812 1.00 88.06 259 ASP A CA 1
ATOM 2098 C C . ASP A 1 259 ? 2.395 20.356 -4.535 1.00 88.06 259 ASP A C 1
ATOM 2100 O O . ASP A 1 259 ? 2.704 20.743 -3.407 1.00 88.06 259 ASP A O 1
ATOM 2104 N N . SER A 1 260 ? 2.209 21.218 -5.539 1.00 91.62 260 SER A N 1
ATOM 2105 C CA . SER A 1 260 ? 2.329 22.673 -5.380 1.00 91.62 260 SER A CA 1
ATOM 2106 C C . SER A 1 260 ? 1.396 23.206 -4.286 1.00 91.62 260 SER A C 1
ATOM 2108 O O . SER A 1 260 ? 1.838 23.959 -3.415 1.00 91.62 260 SER A O 1
ATOM 2110 N N . ALA A 1 261 ? 0.134 22.765 -4.269 1.00 92.00 261 ALA A N 1
ATOM 2111 C CA . ALA A 1 261 ? -0.844 23.171 -3.263 1.00 92.00 261 ALA A CA 1
ATOM 2112 C C . ALA A 1 261 ? -0.525 22.617 -1.862 1.00 92.00 261 ALA A C 1
ATOM 2114 O O . ALA A 1 261 ? -0.581 23.359 -0.881 1.00 92.00 261 ALA A O 1
ATOM 2115 N N . ASN A 1 262 ? -0.161 21.336 -1.766 1.00 89.88 262 ASN A N 1
ATOM 2116 C CA . ASN A 1 262 ? 0.104 20.642 -0.505 1.00 89.88 262 ASN A CA 1
ATOM 2117 C C . ASN A 1 262 ? 1.361 21.165 0.196 1.00 89.88 262 ASN A C 1
ATOM 2119 O O . ASN A 1 262 ? 1.393 21.261 1.424 1.00 89.88 262 ASN A O 1
ATOM 2123 N N . TYR A 1 263 ? 2.391 21.511 -0.578 1.00 84.94 263 TYR A N 1
ATOM 2124 C CA . TYR A 1 263 ? 3.674 21.974 -0.050 1.00 84.94 263 TYR A CA 1
ATOM 2125 C C . TYR A 1 263 ? 3.841 23.499 -0.094 1.00 84.94 263 TYR A C 1
ATOM 2127 O O . TYR A 1 263 ? 4.831 24.010 0.428 1.00 84.94 263 TYR A O 1
ATOM 2135 N N . GLY A 1 264 ? 2.886 24.236 -0.673 1.00 88.69 264 GLY A N 1
ATOM 2136 C CA . GLY A 1 264 ? 2.931 25.697 -0.764 1.00 88.69 264 GLY A CA 1
ATOM 2137 C C . GLY A 1 264 ? 4.090 26.221 -1.619 1.00 88.69 264 GLY A C 1
ATOM 2138 O O . GLY A 1 264 ? 4.643 27.276 -1.310 1.00 88.69 264 GLY A O 1
ATOM 2139 N N . VAL A 1 265 ? 4.473 25.473 -2.656 1.00 88.56 265 VAL A N 1
ATOM 2140 C CA . VAL A 1 265 ? 5.576 25.793 -3.581 1.00 88.56 265 VAL A CA 1
ATOM 2141 C C . VAL A 1 265 ? 5.035 26.144 -4.964 1.00 88.56 265 VAL A C 1
ATOM 2143 O O . VAL A 1 265 ? 3.887 25.834 -5.284 1.00 88.56 265 VAL A O 1
ATOM 2146 N N . SER A 1 266 ? 5.841 26.784 -5.807 1.00 92.81 266 SER A N 1
ATOM 2147 C CA . SER A 1 266 ? 5.474 27.023 -7.207 1.00 92.81 266 SER A CA 1
ATOM 2148 C C . SER A 1 266 ? 5.352 25.715 -8.003 1.00 92.81 266 SER A C 1
ATOM 2150 O O . SER A 1 266 ? 5.892 24.671 -7.627 1.00 92.81 266 SER A O 1
ATOM 2152 N N . ILE A 1 267 ? 4.646 25.768 -9.135 1.00 93.12 267 ILE A N 1
ATOM 2153 C CA . ILE A 1 267 ? 4.529 24.632 -10.062 1.00 93.12 267 ILE A CA 1
ATOM 2154 C C . ILE A 1 267 ? 5.909 24.244 -10.606 1.00 93.12 267 ILE A C 1
ATOM 2156 O O . ILE A 1 267 ? 6.198 23.063 -10.780 1.00 93.12 267 ILE A O 1
ATOM 2160 N N . GLU A 1 268 ? 6.769 25.225 -10.862 1.00 91.88 268 GLU A N 1
ATOM 2161 C CA . GLU A 1 268 ? 8.139 25.038 -11.331 1.00 91.88 268 GLU A CA 1
ATOM 2162 C C . GLU A 1 268 ? 8.984 24.294 -10.292 1.00 91.88 268 GLU A C 1
ATOM 2164 O O . GLU A 1 268 ? 9.603 23.288 -10.629 1.00 91.88 268 GLU A O 1
ATOM 2169 N N . GLU A 1 269 ? 8.937 24.711 -9.024 1.00 87.56 269 GLU A N 1
ATOM 2170 C CA . GLU A 1 269 ? 9.627 24.019 -7.924 1.00 87.56 269 GLU A CA 1
ATOM 2171 C C . GLU A 1 269 ? 9.102 22.588 -7.727 1.00 87.56 269 GLU A C 1
ATOM 2173 O O . GLU A 1 269 ? 9.883 21.666 -7.485 1.00 87.56 269 GLU A O 1
ATOM 2178 N N . ALA A 1 270 ? 7.791 22.367 -7.875 1.00 88.06 270 ALA A N 1
ATOM 2179 C CA . ALA A 1 270 ? 7.206 21.028 -7.817 1.00 88.06 270 ALA A CA 1
ATOM 2180 C C . ALA A 1 270 ? 7.703 20.130 -8.968 1.00 88.06 270 ALA A C 1
ATOM 2182 O O . ALA A 1 270 ? 8.096 18.989 -8.723 1.00 88.06 270 ALA A O 1
ATOM 2183 N N . LYS A 1 271 ? 7.761 20.650 -10.204 1.00 91.25 271 LYS A N 1
ATOM 2184 C CA . LYS A 1 271 ? 8.305 19.931 -11.376 1.00 91.25 271 LYS A CA 1
ATOM 2185 C C . LYS A 1 271 ? 9.796 19.654 -11.248 1.00 91.25 271 LYS A C 1
ATOM 2187 O O . LYS A 1 271 ? 10.273 18.623 -11.709 1.00 91.25 271 LYS A O 1
ATOM 2192 N N . GLU A 1 272 ? 10.540 20.573 -10.646 1.00 88.38 272 GLU A N 1
ATOM 2193 C CA . GLU A 1 272 ? 11.953 20.369 -10.366 1.00 88.38 272 GLU A CA 1
ATOM 2194 C C . GLU A 1 272 ? 12.165 19.260 -9.340 1.00 88.38 272 GLU A C 1
ATOM 2196 O O . GLU A 1 272 ? 13.071 18.452 -9.521 1.00 88.38 272 GLU A O 1
ATOM 2201 N N . ALA A 1 273 ? 11.354 19.212 -8.281 1.00 85.06 273 ALA A N 1
ATOM 2202 C CA . ALA A 1 273 ? 11.444 18.182 -7.250 1.00 85.06 273 ALA A CA 1
ATOM 2203 C C . ALA A 1 273 ? 10.953 16.807 -7.727 1.00 85.06 273 ALA A C 1
ATOM 2205 O O . ALA A 1 273 ? 11.462 15.793 -7.259 1.00 85.06 273 ALA A O 1
ATOM 2206 N N . HIS A 1 274 ? 9.995 16.768 -8.655 1.00 86.88 274 HIS A N 1
ATOM 2207 C CA . HIS A 1 274 ? 9.461 15.544 -9.250 1.00 86.88 274 HIS A CA 1
ATOM 2208 C C . HIS A 1 274 ? 9.464 15.645 -10.785 1.00 86.88 274 HIS A C 1
ATOM 2210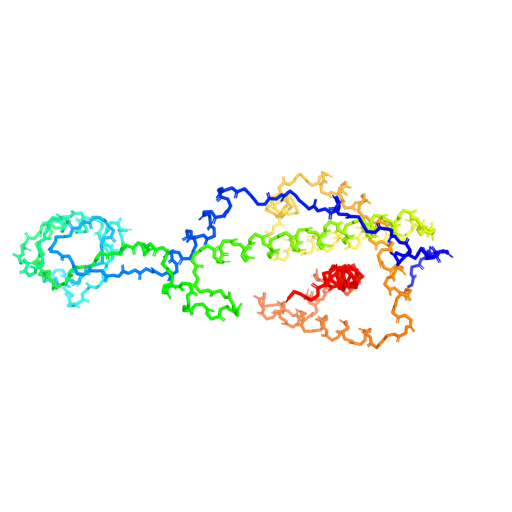 O O . HIS A 1 274 ? 8.426 15.931 -11.385 1.00 86.88 274 HIS A O 1
ATOM 2216 N N . PRO A 1 275 ? 10.617 15.414 -11.441 1.00 90.06 275 PRO A N 1
ATOM 2217 C CA . PRO A 1 275 ? 10.724 15.516 -12.893 1.00 90.06 275 PRO A CA 1
ATOM 2218 C C . PRO A 1 275 ? 9.789 14.547 -13.624 1.00 90.06 275 PRO A C 1
ATOM 2220 O O . PRO A 1 275 ? 9.574 13.416 -13.181 1.00 90.06 275 PRO A O 1
ATOM 2223 N N . TYR A 1 276 ? 9.303 14.959 -14.799 1.00 89.62 276 TYR A N 1
ATOM 2224 C CA . TYR A 1 276 ? 8.402 14.145 -15.623 1.00 89.62 276 TYR A CA 1
ATOM 2225 C C . TYR A 1 276 ? 8.973 12.756 -15.919 1.00 89.62 276 TYR A C 1
ATOM 2227 O O . TYR A 1 276 ? 8.284 11.758 -15.735 1.00 89.62 276 TYR A O 1
ATOM 2235 N N . ASP A 1 277 ? 10.253 12.672 -16.285 1.00 87.50 277 ASP A N 1
ATOM 2236 C CA . ASP A 1 277 ? 10.893 11.396 -16.608 1.00 87.50 277 ASP A CA 1
ATOM 2237 C C . ASP A 1 277 ? 10.863 10.424 -15.411 1.00 87.50 277 ASP A C 1
ATOM 2239 O O . ASP A 1 277 ? 10.600 9.235 -15.583 1.00 87.50 277 ASP A O 1
ATOM 2243 N N . PHE A 1 278 ? 11.033 10.924 -14.180 1.00 86.69 278 PHE A N 1
ATOM 2244 C CA . PHE A 1 278 ? 10.934 10.109 -12.964 1.00 86.69 278 PHE A CA 1
ATOM 2245 C C . PHE A 1 278 ? 9.497 9.623 -12.714 1.00 86.69 278 PHE A C 1
ATOM 2247 O O . PHE A 1 278 ? 9.273 8.452 -12.381 1.00 86.69 278 PHE A O 1
ATOM 2254 N N . PHE A 1 279 ? 8.514 10.506 -12.915 1.00 87.00 279 PHE A N 1
ATOM 2255 C CA . PHE A 1 279 ? 7.094 10.166 -12.821 1.00 87.00 279 PHE A CA 1
ATOM 2256 C C . PHE A 1 279 ? 6.717 9.070 -13.825 1.00 87.00 279 PHE A C 1
ATOM 2258 O O . PHE A 1 279 ? 6.105 8.062 -13.460 1.00 87.00 279 PHE A O 1
ATOM 2265 N N . VAL A 1 280 ? 7.138 9.238 -15.076 1.00 86.06 280 VAL A N 1
ATOM 2266 C CA . VAL A 1 280 ? 6.842 8.329 -16.181 1.00 86.06 280 VAL A CA 1
ATOM 2267 C C . VAL A 1 280 ? 7.387 6.928 -15.918 1.00 86.06 280 VAL A C 1
ATOM 2269 O O . VAL A 1 280 ? 6.646 5.961 -16.081 1.00 86.06 280 VAL A O 1
ATOM 2272 N N . ILE A 1 281 ? 8.625 6.795 -15.428 1.00 84.25 281 ILE A N 1
ATOM 2273 C CA . ILE A 1 281 ? 9.222 5.488 -15.091 1.00 84.25 281 ILE A CA 1
ATOM 2274 C C . ILE A 1 281 ? 8.337 4.715 -14.101 1.00 84.25 281 ILE A C 1
ATOM 2276 O O . ILE A 1 281 ? 8.050 3.530 -14.298 1.00 84.25 281 ILE A O 1
ATOM 2280 N N . SER A 1 282 ? 7.873 5.393 -13.049 1.00 82.00 282 SER A N 1
ATOM 2281 C CA . SER A 1 282 ? 7.019 4.784 -12.024 1.00 82.00 282 SER A CA 1
ATOM 2282 C C . SER A 1 282 ? 5.645 4.396 -12.581 1.00 82.00 282 SER A C 1
ATOM 2284 O O . SER A 1 282 ? 5.129 3.319 -12.267 1.00 82.00 282 SER A O 1
ATOM 2286 N N . ARG A 1 283 ? 5.062 5.237 -13.446 1.00 87.12 283 ARG A N 1
ATOM 2287 C CA . ARG A 1 283 ? 3.760 4.971 -14.077 1.00 87.12 283 ARG A CA 1
ATOM 2288 C C . ARG A 1 283 ? 3.819 3.837 -15.094 1.00 87.12 283 ARG A C 1
ATOM 2290 O O . ARG A 1 283 ? 2.962 2.962 -15.041 1.00 87.12 283 ARG A O 1
ATOM 2297 N N . TYR A 1 284 ? 4.840 3.792 -15.946 1.00 88.81 284 TYR A N 1
ATOM 2298 C CA . TYR A 1 284 ? 5.014 2.738 -16.951 1.00 88.81 284 TYR A CA 1
ATOM 2299 C C . TYR A 1 284 ? 5.083 1.355 -16.310 1.00 88.81 284 TYR A C 1
ATOM 2301 O O . TYR A 1 284 ? 4.347 0.452 -16.707 1.00 88.81 284 TYR A O 1
ATOM 2309 N N . LYS A 1 285 ? 5.890 1.206 -15.252 1.00 89.62 285 LYS A N 1
ATOM 2310 C CA . LYS A 1 285 ? 5.937 -0.034 -14.470 1.00 89.62 285 LYS A CA 1
ATOM 2311 C C . LYS A 1 285 ? 4.556 -0.408 -13.923 1.00 89.62 285 LYS A C 1
ATOM 2313 O O . LYS A 1 285 ? 4.138 -1.553 -14.074 1.00 89.62 285 LYS A O 1
ATOM 2318 N N . GLY A 1 286 ? 3.853 0.542 -13.304 1.00 88.94 286 GLY A N 1
ATOM 2319 C CA . GLY A 1 286 ? 2.519 0.309 -12.748 1.00 88.94 286 GLY A CA 1
ATOM 2320 C C . GLY A 1 286 ? 1.505 -0.149 -13.799 1.00 88.94 286 GLY A C 1
ATOM 2321 O O . GLY A 1 286 ? 0.769 -1.097 -13.554 1.00 88.94 286 GLY A O 1
ATOM 2322 N N . MET A 1 287 ? 1.505 0.465 -14.983 1.00 87.81 287 MET A N 1
ATOM 2323 C CA . MET A 1 287 ? 0.580 0.125 -16.070 1.00 87.81 287 MET A CA 1
ATOM 2324 C C . MET A 1 287 ? 0.868 -1.249 -16.679 1.00 87.81 287 MET A C 1
ATOM 2326 O O . MET A 1 287 ? -0.060 -2.017 -16.924 1.00 87.81 287 MET A O 1
ATOM 2330 N N . VAL A 1 288 ? 2.146 -1.592 -16.870 1.00 90.88 288 VAL A N 1
ATOM 2331 C CA . VAL A 1 288 ? 2.546 -2.933 -17.325 1.00 90.88 288 VAL A CA 1
ATOM 2332 C C . VAL A 1 288 ? 2.105 -3.998 -16.320 1.00 90.88 288 VAL A C 1
ATOM 2334 O O . VAL A 1 288 ? 1.504 -4.995 -16.713 1.00 90.88 288 VAL A O 1
ATOM 2337 N N . ILE A 1 289 ? 2.344 -3.771 -15.024 1.00 92.31 289 ILE A N 1
ATOM 2338 C CA . ILE A 1 289 ? 1.928 -4.704 -13.968 1.00 92.31 289 ILE A CA 1
ATOM 2339 C C . ILE A 1 289 ? 0.402 -4.791 -13.883 1.00 92.31 289 ILE A C 1
ATOM 2341 O O . ILE A 1 289 ? -0.115 -5.896 -13.763 1.00 92.31 289 ILE A O 1
ATOM 2345 N N . SER A 1 290 ? -0.324 -3.673 -13.996 1.00 90.56 290 SER A N 1
ATOM 2346 C CA . SER A 1 290 ? -1.794 -3.666 -13.999 1.00 90.56 290 SER A CA 1
ATOM 2347 C C . SER A 1 290 ? -2.343 -4.538 -15.123 1.00 90.56 290 SER A C 1
ATOM 2349 O O . SER A 1 290 ? -3.161 -5.407 -14.864 1.00 90.56 290 SER A O 1
ATOM 2351 N N . LYS A 1 291 ? -1.805 -4.405 -16.343 1.00 90.56 291 LYS A N 1
ATOM 2352 C CA . LYS A 1 291 ? -2.197 -5.244 -17.487 1.00 90.56 291 LYS A CA 1
ATOM 2353 C C . LYS A 1 291 ? -2.049 -6.741 -17.189 1.00 90.56 291 LYS A C 1
ATOM 2355 O O . LYS A 1 291 ? -2.876 -7.547 -17.609 1.00 90.56 291 LYS A O 1
ATOM 2360 N N . TRP A 1 292 ? -0.978 -7.134 -16.502 1.00 93.00 292 TRP A N 1
ATOM 2361 C CA . TRP A 1 292 ? -0.748 -8.532 -16.126 1.00 93.00 292 TRP A CA 1
ATOM 2362 C C . TRP A 1 292 ? -1.592 -8.977 -14.934 1.00 93.00 292 TRP A C 1
ATOM 2364 O O . TRP A 1 292 ? -1.990 -10.137 -14.875 1.00 93.00 292 TRP A O 1
ATOM 2374 N N . PHE A 1 293 ? -1.898 -8.063 -14.018 1.00 93.69 293 PHE A N 1
ATOM 2375 C CA . PHE A 1 293 ? -2.793 -8.298 -12.893 1.00 93.69 293 PHE A CA 1
ATOM 2376 C C . PHE A 1 293 ? -4.235 -8.539 -13.361 1.00 93.69 293 PHE A C 1
ATOM 2378 O O . PHE A 1 293 ? -4.853 -9.510 -12.923 1.00 93.69 293 PHE A O 1
ATOM 2385 N N . ASP A 1 294 ? -4.715 -7.734 -14.311 1.00 91.12 294 ASP A N 1
ATOM 2386 C CA . ASP A 1 294 ? -6.030 -7.883 -14.945 1.00 91.12 294 ASP A CA 1
ATOM 2387 C C . ASP A 1 294 ? -6.109 -9.217 -15.702 1.00 91.12 294 ASP A C 1
ATOM 2389 O O . ASP A 1 294 ? -7.051 -9.989 -15.541 1.00 91.12 294 ASP A O 1
ATOM 2393 N N . TYR A 1 295 ? -5.062 -9.557 -16.462 1.00 91.31 295 TYR A N 1
ATOM 2394 C CA . TYR A 1 295 ? -4.986 -10.849 -17.148 1.00 91.31 295 TYR A CA 1
ATOM 2395 C C . TYR A 1 295 ? -4.975 -12.043 -16.177 1.00 91.31 295 TYR A C 1
ATOM 2397 O O . TYR A 1 295 ? -5.608 -13.066 -16.447 1.00 91.31 295 TYR A O 1
ATOM 2405 N N . ALA A 1 296 ? -4.266 -11.936 -15.049 1.00 92.06 296 ALA A N 1
ATOM 2406 C CA . ALA A 1 296 ? -4.281 -12.966 -14.013 1.00 92.06 296 ALA A CA 1
ATOM 2407 C C . ALA A 1 296 ? -5.687 -13.132 -13.408 1.00 92.06 296 ALA A C 1
ATOM 2409 O O . ALA A 1 296 ? -6.113 -14.260 -13.170 1.00 92.06 296 ALA A O 1
ATOM 2410 N N . GLU A 1 297 ? -6.424 -12.032 -13.216 1.00 91.25 297 GLU A N 1
ATOM 2411 C CA . GLU A 1 297 ? -7.820 -12.057 -12.760 1.00 91.25 297 GLU A CA 1
ATOM 2412 C C . GLU A 1 297 ? -8.733 -12.780 -13.747 1.00 91.25 297 GLU A C 1
ATOM 2414 O O . GLU A 1 297 ? -9.477 -13.685 -13.371 1.00 91.25 297 GLU A O 1
ATOM 2419 N N . GLU A 1 298 ? -8.650 -12.407 -15.028 1.00 89.88 298 GLU A N 1
ATOM 2420 C CA . GLU A 1 298 ? -9.446 -13.009 -16.096 1.00 89.88 298 GLU A CA 1
ATOM 2421 C C . GLU A 1 298 ? -9.226 -14.521 -16.168 1.00 89.88 298 GLU A C 1
ATOM 2423 O O . GLU A 1 298 ? -10.185 -15.276 -16.324 1.00 89.88 298 GLU A O 1
ATOM 2428 N N . ARG A 1 299 ? -7.975 -14.975 -16.024 1.00 85.38 299 ARG A N 1
ATOM 2429 C CA . ARG A 1 299 ? -7.628 -16.401 -16.032 1.00 85.38 299 ARG A CA 1
ATOM 2430 C C . ARG A 1 299 ? -8.201 -17.151 -14.832 1.00 85.38 299 ARG A C 1
ATOM 2432 O O . ARG A 1 299 ? -8.801 -18.203 -15.029 1.00 85.38 299 ARG A O 1
ATOM 2439 N N . ILE A 1 300 ? -8.077 -16.599 -13.623 1.00 86.50 300 ILE A N 1
ATOM 2440 C CA . ILE A 1 300 ? -8.662 -17.199 -12.413 1.00 86.50 300 ILE A CA 1
ATOM 2441 C C . ILE A 1 300 ? -10.183 -17.337 -12.567 1.00 86.50 300 ILE A C 1
ATOM 2443 O O . ILE A 1 300 ? -10.734 -18.404 -12.306 1.00 86.50 300 ILE A O 1
ATOM 2447 N N . ASN A 1 301 ? -10.851 -16.290 -13.058 1.00 83.00 301 ASN A N 1
ATOM 2448 C CA . ASN A 1 301 ? -12.305 -16.273 -13.225 1.00 83.00 301 ASN A CA 1
ATOM 2449 C C . ASN A 1 301 ? -12.807 -17.216 -14.337 1.00 83.00 301 ASN A C 1
ATOM 2451 O O . ASN A 1 301 ? -13.958 -17.640 -14.301 1.00 83.00 301 ASN A O 1
ATOM 2455 N N . GLN A 1 302 ? -11.979 -17.540 -15.337 1.00 77.44 302 GLN A N 1
ATOM 2456 C CA . GLN A 1 302 ? -12.318 -18.499 -16.400 1.00 77.44 302 GLN A CA 1
ATOM 2457 C C . GLN A 1 302 ? -12.155 -19.965 -15.967 1.00 77.44 302 GLN A C 1
ATOM 2459 O O . GLN A 1 302 ? -12.816 -20.839 -16.528 1.00 77.44 302 GLN A O 1
ATOM 2464 N N . GLU A 1 303 ? -11.279 -20.241 -14.997 1.00 65.31 303 GLU A N 1
ATOM 2465 C CA . GLU A 1 303 ? -11.050 -21.586 -14.451 1.00 65.31 303 GLU A CA 1
ATOM 2466 C C . GLU A 1 303 ? -12.101 -22.005 -13.415 1.00 65.31 303 GLU A C 1
ATOM 2468 O O . GLU A 1 303 ? -12.277 -23.202 -13.179 1.00 65.31 303 GLU A O 1
ATOM 2473 N N . GLU A 1 304 ? -12.847 -21.063 -12.828 1.00 55.31 304 GLU A N 1
ATOM 2474 C CA . GLU A 1 304 ? -14.011 -21.397 -12.010 1.00 55.31 304 GLU A CA 1
ATOM 2475 C C . GLU A 1 304 ? -15.230 -21.702 -12.902 1.00 55.31 304 GLU A C 1
ATOM 2477 O O . GLU A 1 304 ? -15.793 -20.796 -13.523 1.00 55.31 304 GLU A O 1
ATOM 2482 N N . PRO A 1 305 ? -15.718 -22.959 -12.975 1.00 40.88 305 PRO A N 1
ATOM 2483 C CA . PRO A 1 305 ? -17.039 -23.195 -13.531 1.00 40.88 305 PRO A CA 1
ATOM 2484 C C . PRO A 1 305 ? -18.060 -22.475 -12.648 1.00 40.88 305 PRO A C 1
ATOM 2486 O O . PRO A 1 305 ? -18.047 -22.651 -11.429 1.00 40.88 305 PRO A O 1
ATOM 2489 N N . ALA A 1 306 ? -18.950 -21.702 -13.277 1.00 37.88 306 ALA A N 1
ATOM 2490 C CA . ALA A 1 306 ? -20.118 -21.111 -12.632 1.00 37.88 306 ALA A CA 1
ATOM 2491 C C . ALA A 1 306 ? -20.805 -22.164 -11.744 1.00 37.88 306 ALA A C 1
ATOM 2493 O O . ALA A 1 306 ? -21.376 -23.132 -12.256 1.00 37.88 306 ALA A O 1
ATOM 2494 N N . LYS A 1 307 ? -20.672 -22.007 -10.424 1.00 33.28 307 LYS A N 1
ATOM 2495 C CA . LYS A 1 307 ? -21.402 -22.791 -9.427 1.00 33.28 307 LYS A CA 1
ATOM 2496 C C . LYS A 1 307 ? -22.762 -22.166 -9.172 1.00 33.28 307 LYS A C 1
ATOM 2498 O O . LYS A 1 307 ? -22.820 -20.923 -9.049 1.00 33.28 307 LYS A O 1
#

Radius of gyration: 29.49 Å; Cα contacts (8 Å, |Δi|>4): 382; chains: 1; bounding box: 53×52×76 Å

Mean predicted aligned error: 9.92 Å

Sequence (307 aa):
MLKSKLIKLANYKDMEITDDMCGEPMNENEIEGFLDKLAKRNVVTTDVEKIENGDFAVLNLTSEQEKFNRKNLKLTVGLGMFSSELETQVIGMSRGEVKTLNVHGHDVLVDVQSVQRRSLAEVSNDIISSLNINGVTTVSEYRAHIINQDYMQKRQRVICQHIIDFMISESEFVISDEDISYLYQLQLDTYDRIAQREKKSLEELVKHYFGKSVDEFKESLINGVPNSIKYILLFEEYSKEDQNIELIQAHYEEQIKEDSANYGVSIEEAKEAHPYDFFVISRYKGMVISKWFDYAEERINQEEPAK

Secondary structure (DSSP, 8-state):
--S-EEEE---GGGSPP-TT--PPPPPHHHHHHHHHHHHHHSEEEEE-SB--TT-EEEEEEE-SSGGG-EEEEEEETTS-SS-HHHHHHHTTPBTT-EEEEEETTEEEEEEEEEEEEEEEPP--HHHHHHT--TT--SHHHHHHHHHHHHHHHHHHHHHHHHHHHHHHHHSEEE--HHHHHHHHHHHHHHHHHHHHHTT--HHHHHHHHH-S-HHHHHHHHHHHHHHHHHHHHHHHHHGGG-THHHHHHHHHHHHHHHHHHHHT--HHHHHHHS-HHHHHHHHHHHHHHHHHHHHHHHHHHHHS---

Foldseek 3Di:
DAPKAFPFFDDLVPDDQDPVLWDDFDDPVVLVVVQVVLLVVVKDKDWDFFDDQQKWWFKQKDWPDPLRHDHRDTDGQCPCPRHVQVSVVRGGHTAQDWDWDQGPNTTMTIGTPTIIHIDRDRDALCSQVVVVDPPTRGPVSVSVVVRVVNRLVRSLVSSLVVSLVCRVPVTDMDHDPVQLVVQLVVVVQLLCLVCVLVVHHSQVVCCVPPVDGPVVVSVVSSVCSVVLVSLVNLLVVVCPPPPCPVVLVVVVQVVLVVCCVVSVHDSVSSCSSPPSVNSVSVVSNVVSSVVSSVVSSVVVVVPDDDD

Solvent-accessible surface area (backbone atoms only — not comparable to full-atom values): 16854 Å² total; per-residue (Å²): 132,75,84,44,43,72,78,42,85,51,67,67,84,76,58,86,84,59,89,79,48,47,50,86,77,84,50,70,71,58,55,48,51,53,50,50,53,51,13,66,72,45,62,42,75,42,83,43,59,57,37,48,82,66,21,40,37,30,32,32,34,44,36,91,49,70,90,46,47,38,75,72,42,74,47,55,28,71,72,49,84,87,43,50,64,52,37,58,68,47,49,68,43,38,53,70,39,71,48,77,43,76,46,97,88,38,66,31,39,37,34,29,71,42,30,31,38,73,42,69,35,76,80,38,38,68,60,38,41,73,67,69,47,88,95,31,47,35,57,68,46,44,53,53,48,54,52,50,52,50,49,51,54,34,21,30,51,43,44,26,49,51,42,51,52,47,48,68,66,65,23,42,69,50,81,38,71,67,48,43,52,50,53,38,49,54,53,51,53,31,51,47,38,45,13,56,73,71,73,40,52,57,54,58,44,39,35,71,78,67,70,38,55,62,66,62,46,51,51,53,48,56,72,44,32,64,57,51,52,50,30,44,46,53,28,56,62,70,42,74,84,49,81,58,64,64,55,52,54,52,52,50,56,49,50,33,52,51,47,11,65,76,70,74,47,51,60,67,60,33,38,67,37,54,38,67,71,63,53,47,57,58,48,30,39,49,52,50,49,48,57,42,41,53,50,30,46,55,51,57,62,68,70,51,74,90,126

pLDDT: mean 90.11, std 8.55, range [33.28, 97.81]

Nearest PDB structures (foldseek):
  3gty-assembly2_X  TM=4.388E-01  e=1.940E-10  Thermotoga maritima
  6s1a-assembly1_B  TM=2.526E-01  e=2.710E+00  Pseudomonas putida KT2440